Protein AF-G4TCT1-F1 (afdb_monomer)

Mean predicted aligned error: 16.37 Å

pLDDT: mean 79.65, std 17.91, range [39.75, 96.62]

Structure (mmCIF, N/CA/C/O backbone):
data_AF-G4TCT1-F1
#
_entry.id   AF-G4TCT1-F1
#
loop_
_atom_site.group_PDB
_atom_site.id
_atom_site.type_symbol
_atom_site.label_atom_id
_atom_site.label_alt_id
_atom_site.label_comp_id
_atom_site.label_asym_id
_atom_site.label_entity_id
_atom_site.label_seq_id
_atom_site.pdbx_PDB_ins_code
_atom_site.Cartn_x
_atom_site.Cartn_y
_atom_site.Cartn_z
_atom_site.occupancy
_atom_site.B_iso_or_equiv
_atom_site.auth_seq_id
_atom_site.auth_comp_id
_atom_site.auth_asym_id
_atom_site.auth_atom_id
_atom_site.pdbx_PDB_model_num
ATOM 1 N N . MET A 1 1 ? 25.529 25.110 6.456 1.00 42.09 1 MET A N 1
ATOM 2 C CA . MET A 1 1 ? 24.443 24.645 7.343 1.00 42.09 1 MET A CA 1
ATOM 3 C C . MET A 1 1 ? 24.079 23.246 6.897 1.00 42.09 1 MET A C 1
ATOM 5 O O . MET A 1 1 ? 23.636 23.083 5.770 1.00 42.09 1 MET A O 1
ATOM 9 N N . GLU A 1 2 ? 24.357 22.244 7.720 1.00 54.34 2 GLU A N 1
ATOM 10 C CA . GLU A 1 2 ? 24.031 20.852 7.414 1.00 54.34 2 GLU A CA 1
ATOM 11 C C . GLU A 1 2 ? 22.561 20.622 7.790 1.00 54.34 2 GLU A C 1
ATOM 13 O O . GLU A 1 2 ? 22.204 20.572 8.968 1.00 54.34 2 GLU A O 1
ATOM 18 N N . ILE A 1 3 ? 21.674 20.609 6.791 1.00 62.44 3 ILE A N 1
ATOM 19 C CA . ILE A 1 3 ? 20.24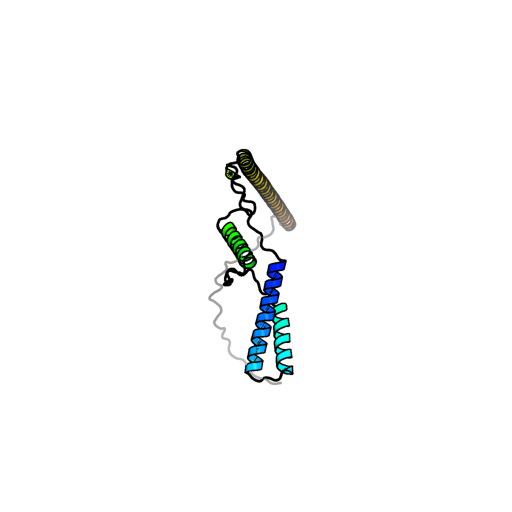0 20.385 7.002 1.00 62.44 3 ILE A CA 1
ATOM 20 C C . ILE A 1 3 ? 20.060 18.887 7.230 1.00 62.44 3 ILE A C 1
ATOM 22 O O . ILE A 1 3 ? 19.989 18.100 6.288 1.00 62.44 3 ILE A O 1
ATOM 26 N N . LYS A 1 4 ? 20.039 18.477 8.499 1.00 62.91 4 LYS A N 1
ATOM 27 C CA . LYS A 1 4 ? 19.775 17.087 8.871 1.00 62.91 4 LYS A CA 1
ATOM 28 C C . LYS A 1 4 ? 18.365 16.714 8.387 1.00 62.91 4 LYS A C 1
ATOM 30 O O . LYS A 1 4 ? 17.419 17.409 8.765 1.00 62.91 4 LYS A O 1
ATOM 35 N N . PRO A 1 5 ? 18.195 15.648 7.583 1.00 63.59 5 PRO A N 1
ATOM 36 C CA . PRO A 1 5 ? 16.883 15.281 7.068 1.00 63.59 5 PRO A CA 1
ATOM 37 C C . PRO A 1 5 ? 15.937 14.999 8.237 1.00 63.59 5 PRO A C 1
ATOM 39 O O . PRO A 1 5 ? 16.280 14.256 9.166 1.00 63.59 5 PRO A O 1
ATOM 42 N N . MET A 1 6 ? 14.754 15.619 8.210 1.00 61.34 6 MET A N 1
ATOM 43 C CA . MET A 1 6 ? 13.701 15.342 9.181 1.00 61.34 6 MET A CA 1
ATOM 44 C C . MET A 1 6 ? 13.323 13.868 9.062 1.00 61.34 6 MET A C 1
ATOM 46 O O . MET A 1 6 ? 12.754 13.423 8.070 1.00 61.34 6 MET A O 1
ATOM 50 N N . LYS A 1 7 ? 13.687 13.084 10.077 1.00 61.72 7 LYS A N 1
ATOM 51 C CA . LYS A 1 7 ? 13.412 11.651 10.103 1.00 61.72 7 LYS A CA 1
ATOM 52 C C . LYS A 1 7 ? 11.916 11.463 10.350 1.00 61.72 7 LYS A C 1
ATOM 54 O O . LYS A 1 7 ? 11.452 11.584 11.484 1.00 61.72 7 LYS A O 1
ATOM 59 N N . HIS A 1 8 ? 11.158 11.217 9.284 1.00 64.69 8 HIS A N 1
ATOM 60 C CA . HIS A 1 8 ? 9.752 10.845 9.385 1.00 64.69 8 HIS A CA 1
ATOM 61 C C . HIS A 1 8 ? 9.655 9.557 10.209 1.00 64.69 8 HIS A C 1
ATOM 63 O O . HIS A 1 8 ? 10.295 8.559 9.881 1.00 64.69 8 HIS A O 1
ATOM 69 N N . ARG A 1 9 ? 8.908 9.593 11.319 1.00 76.88 9 ARG A N 1
ATOM 70 C CA . ARG A 1 9 ? 8.665 8.390 12.121 1.00 76.88 9 ARG A CA 1
ATOM 71 C C . ARG A 1 9 ? 7.805 7.441 11.301 1.00 76.88 9 ARG A C 1
ATOM 73 O O . ARG A 1 9 ? 6.759 7.841 10.790 1.00 76.88 9 ARG A O 1
ATOM 80 N N . GLU A 1 10 ? 8.264 6.207 11.158 1.00 80.75 10 GLU A N 1
ATOM 81 C CA . GLU A 1 10 ? 7.481 5.182 10.486 1.00 80.75 10 GLU A CA 1
ATOM 82 C C . GLU A 1 10 ? 6.295 4.756 11.367 1.00 80.75 10 GLU A C 1
ATOM 84 O O . GLU A 1 10 ? 6.360 4.843 12.596 1.00 80.75 10 GLU A O 1
ATOM 89 N N . PRO A 1 11 ? 5.174 4.338 10.763 1.00 84.81 11 PRO A N 1
ATOM 90 C CA . PRO A 1 11 ? 4.065 3.777 11.518 1.00 84.81 11 PRO A CA 1
ATOM 91 C C . PRO A 1 11 ? 4.441 2.402 12.097 1.00 84.81 11 PRO A C 1
ATOM 93 O O . PRO A 1 11 ? 4.709 1.461 11.348 1.00 84.81 11 PRO A O 1
ATOM 96 N N . ASP A 1 12 ? 4.404 2.274 13.425 1.00 87.06 12 ASP A N 1
ATOM 97 C CA . ASP A 1 12 ? 4.656 1.019 14.134 1.00 87.06 12 ASP A CA 1
ATOM 98 C C . ASP A 1 12 ? 3.475 0.052 14.010 1.00 87.06 12 ASP A C 1
ATOM 100 O O . ASP A 1 12 ? 2.332 0.372 14.349 1.00 87.06 12 ASP A O 1
ATOM 104 N N . LYS A 1 13 ? 3.760 -1.168 13.543 1.00 87.44 13 LYS A N 1
ATOM 105 C CA . LYS A 1 13 ? 2.740 -2.203 13.312 1.00 87.44 13 LYS A CA 1
ATOM 106 C C . LYS A 1 13 ? 2.072 -2.667 14.606 1.00 87.44 13 LYS A C 1
ATOM 108 O O . LYS A 1 13 ? 0.861 -2.855 14.618 1.00 87.44 13 LYS A O 1
ATOM 113 N N . GLU A 1 14 ? 2.835 -2.795 15.688 1.00 88.50 14 GLU A N 1
ATOM 114 C CA . GLU A 1 14 ? 2.319 -3.229 16.991 1.00 88.50 14 GLU A CA 1
ATOM 115 C C . GLU A 1 14 ? 1.289 -2.238 17.549 1.00 88.50 14 GLU A C 1
ATOM 117 O O . GLU A 1 14 ? 0.205 -2.633 17.979 1.00 88.50 14 GLU A O 1
ATOM 122 N N . ILE A 1 15 ? 1.567 -0.934 17.437 1.00 88.56 15 ILE A N 1
ATOM 123 C CA . ILE A 1 15 ? 0.636 0.111 17.874 1.00 88.56 15 ILE A CA 1
ATOM 124 C C . ILE A 1 15 ? -0.642 0.083 17.028 1.00 88.56 15 ILE A C 1
ATOM 126 O O . ILE A 1 15 ? -1.741 0.192 17.568 1.00 88.56 15 ILE A O 1
ATOM 130 N N . LEU A 1 16 ? -0.531 -0.125 15.711 1.00 87.56 16 LEU A N 1
ATOM 131 C CA . LEU A 1 16 ? -1.703 -0.265 14.839 1.00 87.56 16 LEU A CA 1
ATOM 132 C C . LEU A 1 16 ? -2.561 -1.484 15.204 1.00 87.56 16 LEU A C 1
ATOM 134 O O . LEU A 1 16 ? -3.791 -1.405 15.177 1.00 87.56 16 LEU A O 1
ATOM 138 N N . GLU A 1 17 ? -1.935 -2.608 15.550 1.00 89.06 17 GLU A N 1
ATOM 139 C CA . GLU A 1 17 ? -2.644 -3.810 15.991 1.00 89.06 17 GLU A CA 1
ATOM 140 C C . GLU A 1 17 ? -3.323 -3.616 17.348 1.00 89.06 17 GLU A C 1
ATOM 142 O O . GLU A 1 17 ? -4.455 -4.071 17.532 1.00 89.06 17 GLU A O 1
ATOM 147 N N . HIS A 1 18 ? -2.676 -2.913 18.278 1.00 91.31 18 HIS A N 1
ATOM 148 C CA . HIS A 1 18 ? -3.257 -2.567 19.573 1.00 91.31 18 HIS A CA 1
ATOM 149 C C . HIS A 1 18 ? -4.461 -1.642 19.423 1.00 91.31 18 HIS A C 1
ATOM 151 O O . HIS A 1 18 ? -5.525 -1.939 19.965 1.00 91.31 18 HIS A O 1
ATOM 157 N N . GLU A 1 19 ? -4.345 -0.583 18.622 1.00 89.06 19 GLU A N 1
ATOM 158 C CA . GLU A 1 19 ? -5.477 0.295 18.318 1.00 89.06 19 GLU A CA 1
ATOM 159 C C . GLU A 1 19 ? -6.612 -0.472 17.625 1.00 89.06 19 GLU A C 1
ATOM 161 O O . GLU A 1 19 ? -7.790 -0.241 17.909 1.00 89.06 19 GLU A O 1
ATOM 166 N N . ARG A 1 20 ? -6.289 -1.458 16.774 1.00 89.81 20 ARG A N 1
ATOM 167 C CA . ARG A 1 20 ? -7.305 -2.335 16.181 1.00 89.81 20 ARG A CA 1
ATOM 168 C C . ARG A 1 20 ? -8.058 -3.138 17.234 1.00 89.81 20 ARG A C 1
ATOM 170 O O . ARG A 1 20 ? -9.285 -3.126 17.219 1.00 89.81 20 ARG A O 1
ATOM 177 N N . LYS A 1 21 ? -7.343 -3.818 18.134 1.00 91.69 21 LYS A N 1
ATOM 178 C CA . LYS A 1 21 ? -7.954 -4.601 19.220 1.00 91.69 21 LYS A CA 1
ATOM 179 C C . LYS A 1 21 ? -8.788 -3.710 20.138 1.00 91.69 21 LYS A C 1
ATOM 181 O O . LYS A 1 21 ? -9.927 -4.046 20.434 1.00 91.69 21 LYS A O 1
ATOM 186 N N . ARG A 1 22 ? -8.273 -2.531 20.499 1.00 92.56 22 ARG A N 1
ATOM 187 C CA . ARG A 1 22 ? -8.997 -1.545 21.308 1.00 92.56 22 ARG A CA 1
ATOM 188 C C . ARG A 1 22 ? -10.331 -1.160 20.673 1.00 92.56 22 ARG A C 1
ATOM 190 O O . ARG A 1 22 ? -11.333 -1.139 21.373 1.00 92.56 22 ARG A O 1
ATOM 197 N N . LYS A 1 23 ? -10.371 -0.886 19.364 1.00 90.12 23 LYS A N 1
ATOM 198 C CA . LYS A 1 23 ? -11.634 -0.557 18.677 1.00 90.12 23 LYS A CA 1
ATOM 199 C C . LYS A 1 23 ? -12.637 -1.712 18.691 1.00 90.12 23 LYS A C 1
ATOM 201 O O . LYS A 1 23 ? -13.830 -1.449 18.782 1.00 90.12 23 LYS A O 1
ATOM 206 N N . ILE A 1 24 ? -12.168 -2.958 18.617 1.00 92.88 24 ILE A N 1
ATOM 207 C CA . ILE A 1 24 ? -13.035 -4.140 18.735 1.00 92.88 24 ILE A CA 1
ATOM 208 C C . ILE A 1 24 ? -13.648 -4.200 20.134 1.00 92.88 24 ILE A C 1
ATOM 210 O O . ILE A 1 24 ? -14.866 -4.286 20.249 1.00 92.88 24 ILE A O 1
ATOM 214 N N . GLU A 1 25 ? -12.832 -4.082 21.183 1.00 94.50 25 GLU A N 1
ATOM 215 C CA . GLU A 1 25 ? -13.332 -4.131 22.562 1.00 94.50 25 GLU A CA 1
ATOM 216 C C . GLU A 1 25 ? -14.252 -2.950 22.891 1.00 94.50 25 GLU A C 1
ATOM 218 O O . GLU A 1 25 ? -15.262 -3.136 23.560 1.00 94.50 25 GLU A O 1
ATOM 223 N N . VAL A 1 26 ? -13.972 -1.751 22.367 1.00 94.56 26 VAL A N 1
ATOM 224 C CA . VAL A 1 26 ? -14.875 -0.597 22.511 1.00 94.56 26 VAL A CA 1
ATOM 225 C C . VAL A 1 26 ? -16.232 -0.885 21.868 1.00 94.56 26 VAL A C 1
ATOM 227 O O . VAL A 1 26 ? -17.251 -0.659 22.507 1.00 94.56 26 VAL A O 1
ATOM 230 N N . ALA A 1 27 ? -16.269 -1.441 20.654 1.00 93.62 27 ALA A N 1
ATOM 231 C CA . ALA A 1 27 ? -17.530 -1.799 20.000 1.00 93.62 27 ALA A CA 1
ATOM 232 C C . ALA A 1 27 ? -18.294 -2.904 20.755 1.00 93.62 27 ALA A C 1
ATOM 234 O O . ALA A 1 27 ? -19.520 -2.865 20.832 1.00 93.62 27 ALA A O 1
ATOM 235 N N . CYS A 1 28 ? -17.578 -3.873 21.332 1.00 94.88 28 CYS A N 1
ATOM 236 C CA . CYS A 1 28 ? -18.164 -4.914 22.179 1.00 94.88 28 CYS A CA 1
ATOM 237 C C . CYS A 1 28 ? -18.770 -4.319 23.456 1.00 94.88 28 CYS A C 1
ATOM 239 O O . CYS A 1 28 ? -19.881 -4.678 23.836 1.00 94.88 28 CYS A O 1
ATOM 241 N N . PHE A 1 29 ? -18.072 -3.371 24.083 1.00 96.25 29 PHE A N 1
ATOM 242 C CA . PHE A 1 29 ? -18.565 -2.663 25.260 1.00 96.25 29 PHE A CA 1
ATOM 243 C C . PHE A 1 29 ? -19.785 -1.791 24.938 1.00 96.25 29 PHE A C 1
ATOM 245 O O . PHE A 1 29 ? -20.772 -1.826 25.661 1.00 96.25 29 PHE A O 1
ATOM 252 N N . GLU A 1 30 ? -19.761 -1.061 23.821 1.00 95.50 30 GLU A N 1
ATOM 253 C CA . GLU A 1 30 ? -20.913 -0.283 23.351 1.00 95.50 30 GLU A CA 1
ATOM 254 C C . GLU A 1 30 ? -22.138 -1.162 23.075 1.00 95.50 30 GLU A C 1
ATOM 256 O O . GLU A 1 30 ? -23.258 -0.735 23.347 1.00 95.50 30 GLU A O 1
ATOM 261 N N . LEU A 1 31 ? -21.951 -2.368 22.522 1.00 96.44 31 LEU A N 1
ATOM 262 C CA . LEU A 1 31 ? -23.050 -3.318 22.343 1.00 96.44 31 LEU A CA 1
ATOM 263 C C . LEU A 1 31 ? -23.581 -3.793 23.695 1.00 96.44 31 LEU A C 1
ATOM 265 O O . LEU A 1 31 ? -24.787 -3.765 23.900 1.00 96.44 31 LEU A O 1
ATOM 269 N N . ARG A 1 32 ? -22.692 -4.183 24.615 1.00 94.75 32 ARG A N 1
ATOM 270 C CA . ARG A 1 32 ? -23.076 -4.625 25.958 1.00 94.75 32 ARG A CA 1
ATOM 271 C C . ARG A 1 32 ? -23.953 -3.587 26.660 1.00 94.75 32 ARG A C 1
ATOM 273 O O . ARG A 1 32 ? -25.048 -3.933 27.076 1.00 94.75 32 ARG A O 1
ATOM 280 N N . VAL A 1 33 ? -23.515 -2.326 26.704 1.00 96.38 33 VAL A N 1
ATOM 281 C CA . VAL A 1 33 ? -24.275 -1.228 27.331 1.00 96.38 33 VAL A CA 1
ATOM 282 C C . VAL A 1 33 ? -25.665 -1.081 26.708 1.00 96.38 33 VAL A C 1
ATOM 284 O O . VAL A 1 33 ? -26.643 -0.948 27.428 1.00 96.38 33 VAL A O 1
ATOM 287 N N . LYS A 1 34 ? -25.783 -1.172 25.377 1.00 95.75 34 LYS A N 1
ATOM 288 C CA . LYS A 1 34 ? -27.089 -1.084 24.701 1.00 95.75 34 LYS A CA 1
ATOM 289 C C . LYS A 1 34 ? -28.028 -2.226 25.077 1.00 95.75 34 LYS A C 1
ATOM 291 O O . LYS A 1 34 ? -29.209 -1.985 25.273 1.00 95.75 34 LYS A O 1
ATOM 296 N N . LEU A 1 35 ? -27.519 -3.455 25.154 1.00 95.62 35 LEU A N 1
ATOM 297 C CA . LEU A 1 35 ? -28.348 -4.610 25.505 1.00 95.62 35 LEU A CA 1
ATOM 298 C C . LEU A 1 35 ? -28.729 -4.599 26.997 1.00 95.62 35 LEU A C 1
ATOM 300 O O . LEU A 1 35 ? -29.817 -5.048 27.346 1.00 95.62 35 LEU A O 1
ATOM 304 N N . GLU A 1 36 ? -27.862 -4.060 27.863 1.00 93.62 36 GLU A N 1
ATOM 305 C CA . GLU A 1 36 ? -28.174 -3.806 29.277 1.00 93.62 36 GLU A CA 1
ATOM 306 C C . GLU A 1 36 ? -29.278 -2.742 29.422 1.00 93.62 36 GLU A C 1
ATOM 308 O O . GLU A 1 36 ? -30.223 -2.952 30.180 1.00 93.62 36 GLU A O 1
ATOM 313 N N . ASP A 1 37 ? -29.214 -1.649 28.649 1.00 95.56 37 ASP A N 1
ATOM 314 C CA . ASP A 1 37 ? -30.260 -0.613 28.604 1.00 95.56 37 ASP A CA 1
ATOM 315 C C . ASP A 1 37 ? -31.609 -1.154 28.078 1.00 95.56 37 ASP A C 1
ATOM 317 O O . ASP A 1 37 ? -32.671 -0.639 28.427 1.00 95.56 37 ASP A O 1
ATOM 321 N N . GLU A 1 38 ? -31.577 -2.197 27.242 1.00 94.94 38 GLU A N 1
ATOM 322 C CA . GLU A 1 38 ? -32.753 -2.910 26.720 1.00 94.94 38 GLU A CA 1
ATOM 323 C C . GLU A 1 38 ? -33.270 -4.019 27.666 1.00 94.94 38 GLU A C 1
ATOM 325 O O . GLU A 1 38 ? -34.193 -4.749 27.302 1.00 94.94 38 GLU A O 1
ATOM 330 N N . GLU A 1 39 ? -32.701 -4.147 28.873 1.00 93.50 39 GLU A N 1
ATOM 331 C CA . GLU A 1 39 ? -33.049 -5.155 29.894 1.00 93.50 39 GLU A CA 1
ATOM 332 C C . GLU A 1 39 ? -32.973 -6.614 29.387 1.00 93.50 39 GLU A C 1
ATOM 334 O O . GLU A 1 39 ? -33.710 -7.500 29.832 1.00 93.50 39 GLU A O 1
ATOM 339 N N . ILE A 1 40 ? -32.063 -6.892 28.449 1.00 94.38 40 ILE A N 1
ATOM 340 C CA . ILE A 1 40 ? -31.828 -8.245 27.928 1.00 94.38 40 ILE A CA 1
ATOM 341 C C . ILE A 1 40 ? -31.123 -9.100 29.003 1.00 94.38 40 ILE A C 1
ATOM 343 O O . ILE A 1 40 ? -30.276 -8.596 29.740 1.00 94.38 40 ILE A O 1
ATOM 347 N N . PRO A 1 41 ? -31.437 -10.406 29.124 1.00 95.12 41 PRO A N 1
ATOM 348 C CA . PRO A 1 41 ? -30.769 -11.287 30.082 1.00 95.12 41 PRO A CA 1
ATOM 349 C C . PRO A 1 41 ? -29.261 -11.411 29.819 1.00 95.12 41 PRO A C 1
ATOM 351 O O . PRO A 1 41 ? -28.832 -11.561 28.674 1.00 95.12 41 PRO A O 1
ATOM 354 N N . GLU A 1 42 ? -28.468 -11.435 30.894 1.00 92.38 42 GLU A N 1
ATOM 355 C CA . GLU A 1 42 ? -26.995 -11.422 30.850 1.00 92.38 42 GLU A CA 1
ATOM 356 C C . GLU A 1 42 ? -26.402 -12.565 29.999 1.00 92.38 42 GLU A C 1
ATOM 358 O O . GLU A 1 42 ? -25.499 -12.327 29.195 1.00 92.38 42 GLU A O 1
ATOM 363 N N . ASP A 1 43 ? -26.991 -13.765 30.058 1.00 93.81 43 ASP A N 1
ATOM 364 C CA . ASP A 1 43 ? -26.585 -14.927 29.248 1.00 93.81 43 ASP A CA 1
ATOM 365 C C . ASP A 1 43 ? -26.710 -14.691 27.731 1.00 93.81 43 ASP A C 1
ATOM 367 O O . ASP A 1 43 ? -25.992 -15.292 26.929 1.00 93.81 43 ASP A O 1
ATOM 371 N N . GLU A 1 44 ? -27.674 -13.870 27.311 1.00 93.81 44 GLU A N 1
ATOM 372 C CA . GLU A 1 44 ? -27.902 -13.550 25.901 1.00 93.81 44 GLU A CA 1
ATOM 373 C C . GLU A 1 44 ? -27.018 -12.381 25.455 1.00 93.81 44 GLU A C 1
ATOM 375 O O . GLU A 1 44 ? -26.500 -12.388 24.335 1.00 93.81 44 GLU A O 1
ATOM 380 N N . ILE A 1 45 ? -26.767 -11.426 26.356 1.00 93.94 45 ILE A N 1
ATOM 381 C CA . ILE A 1 45 ? -25.805 -10.339 26.148 1.00 93.94 45 ILE A CA 1
ATOM 382 C C . ILE A 1 45 ? -24.415 -10.913 25.861 1.00 93.94 45 ILE A C 1
ATOM 384 O O . ILE A 1 45 ? -23.788 -10.529 24.872 1.00 93.94 45 ILE A O 1
ATOM 388 N N . GLU A 1 46 ? -23.944 -11.859 26.677 1.00 95.06 46 GLU A N 1
ATOM 389 C CA . GLU A 1 46 ? -22.613 -12.455 26.521 1.00 95.06 46 GLU A CA 1
ATOM 390 C C . GLU A 1 46 ? -22.461 -13.157 25.163 1.00 95.06 46 GLU A C 1
ATOM 392 O O . GLU A 1 46 ? -21.516 -12.876 24.424 1.00 95.06 46 GLU A O 1
ATOM 397 N N . LYS A 1 47 ? -23.456 -13.956 24.752 1.00 96.31 47 LYS A N 1
ATOM 398 C CA . LYS A 1 47 ? -23.459 -14.622 23.436 1.00 96.31 47 LYS A CA 1
ATOM 399 C C . LYS A 1 47 ? -23.392 -13.635 22.275 1.00 96.31 47 LYS A C 1
ATOM 401 O O . LYS A 1 47 ? -22.653 -13.863 21.316 1.00 96.31 47 LYS A O 1
ATOM 406 N N . GLN A 1 48 ? -24.171 -12.554 22.329 1.00 94.25 48 GLN A N 1
ATOM 407 C CA . GLN A 1 48 ? -24.196 -11.562 21.253 1.00 94.25 48 GLN A CA 1
ATOM 408 C C . GLN A 1 48 ? -22.894 -10.758 21.184 1.00 94.25 48 GLN A C 1
ATOM 410 O O . GLN A 1 48 ? -22.389 -10.491 20.089 1.00 94.25 48 GLN A O 1
ATOM 415 N N . VAL A 1 49 ? -22.323 -10.406 22.337 1.00 96.62 49 VAL A N 1
ATOM 416 C CA . VAL A 1 49 ? -21.043 -9.695 22.425 1.00 96.62 49 VAL A CA 1
ATOM 417 C C . VAL A 1 49 ? -19.889 -10.577 21.947 1.00 96.62 49 VAL A C 1
ATOM 419 O O . VAL A 1 49 ? -19.054 -10.107 21.173 1.00 96.62 49 VAL A O 1
ATOM 422 N N . ASP A 1 50 ? -19.862 -11.857 22.317 1.00 96.00 50 ASP A N 1
ATOM 423 C CA . ASP A 1 50 ? -18.840 -12.797 21.854 1.00 96.00 50 ASP A CA 1
ATOM 424 C C . ASP A 1 50 ? -18.941 -13.062 20.352 1.00 96.00 50 ASP A C 1
ATOM 426 O O . ASP A 1 50 ? -17.936 -12.984 19.638 1.00 96.00 50 ASP A O 1
ATOM 430 N N . ALA A 1 51 ? -20.157 -13.249 19.834 1.00 95.56 51 ALA A N 1
ATOM 431 C CA . ALA A 1 51 ? -20.382 -13.359 18.397 1.00 95.56 51 ALA A CA 1
ATOM 432 C C . ALA A 1 51 ? -19.904 -12.100 17.646 1.00 95.56 51 ALA A C 1
ATOM 434 O O . ALA A 1 51 ? -19.300 -12.198 16.570 1.00 95.56 51 ALA A O 1
ATOM 435 N N . LEU A 1 52 ? -20.129 -10.903 18.206 1.00 94.81 52 LEU A N 1
ATOM 436 C CA . LEU A 1 52 ? -19.617 -9.655 17.639 1.00 94.81 52 LEU A CA 1
ATOM 437 C C . LEU A 1 52 ? -18.083 -9.605 17.680 1.00 94.81 52 LEU A C 1
ATOM 439 O O . LEU A 1 52 ? -17.462 -9.234 16.677 1.00 94.81 52 LEU A O 1
ATOM 443 N N . ARG A 1 53 ? -17.468 -9.991 18.803 1.00 94.50 53 ARG A N 1
ATOM 444 C CA . ARG A 1 53 ? -16.011 -10.024 18.978 1.00 94.50 53 ARG A CA 1
ATOM 445 C C . ARG A 1 53 ? -15.359 -10.927 17.934 1.00 94.50 53 ARG A C 1
ATOM 447 O O . ARG A 1 53 ? -14.448 -10.482 17.232 1.00 94.50 53 ARG A O 1
ATOM 454 N N . GLU A 1 54 ? -15.848 -12.155 17.766 1.00 94.75 54 GLU A N 1
ATOM 455 C CA . GLU A 1 54 ? -15.342 -13.096 16.760 1.00 94.75 54 GLU A CA 1
ATOM 456 C C . GLU A 1 54 ? -15.493 -12.546 15.338 1.00 94.75 54 GLU A C 1
ATOM 458 O O . GLU A 1 54 ? -14.540 -12.556 14.548 1.00 94.75 54 GLU A O 1
ATOM 463 N N . LYS A 1 55 ? -16.662 -11.977 15.022 1.00 93.75 55 LYS A N 1
ATOM 464 C CA . LYS A 1 55 ? -16.938 -11.371 13.715 1.00 93.75 55 LYS A CA 1
ATOM 465 C C . LYS A 1 55 ? -15.978 -10.223 13.397 1.00 93.75 55 LYS A C 1
ATOM 467 O O . LYS A 1 55 ? -15.446 -10.156 12.287 1.00 93.75 55 LYS A O 1
ATOM 472 N N . LEU A 1 56 ? -15.733 -9.326 14.352 1.00 91.38 56 LEU A N 1
ATOM 473 C CA . LEU A 1 56 ? -14.841 -8.178 14.173 1.00 91.38 56 LEU A CA 1
ATOM 474 C C . LEU A 1 56 ? -13.356 -8.564 14.176 1.00 91.38 56 LEU A C 1
ATOM 476 O O . LEU A 1 56 ? -12.548 -7.891 13.535 1.00 91.38 56 LEU A O 1
ATOM 480 N N . LEU A 1 57 ? -12.974 -9.645 14.860 1.00 89.69 57 LEU A N 1
ATOM 481 C CA . LEU A 1 57 ? -11.622 -10.195 14.771 1.00 89.69 57 LEU A CA 1
ATOM 482 C C . LEU A 1 57 ? -11.362 -10.816 13.395 1.00 89.69 57 LEU A C 1
ATOM 484 O O . LEU A 1 57 ? -10.286 -10.584 12.831 1.00 89.69 57 LEU A O 1
ATOM 488 N N . ALA A 1 58 ? -12.344 -11.547 12.855 1.00 89.44 58 ALA A N 1
ATOM 489 C CA . ALA A 1 58 ? -12.287 -12.175 11.536 1.00 89.44 58 ALA A CA 1
ATOM 490 C C . ALA A 1 58 ? -12.306 -11.146 10.395 1.00 89.44 58 ALA A C 1
ATOM 492 O O . ALA A 1 58 ? -11.558 -11.262 9.418 1.00 89.44 58 ALA A O 1
ATOM 493 N N . GLN A 1 59 ? -13.119 -10.097 10.525 1.00 85.75 59 GLN A N 1
ATOM 494 C CA . GLN A 1 59 ? -13.102 -8.970 9.609 1.00 85.75 59 GLN A CA 1
ATOM 495 C C . GLN A 1 59 ? -11.811 -8.178 9.850 1.00 85.75 59 GLN A C 1
ATOM 497 O O . GLN A 1 59 ? -11.697 -7.428 10.812 1.00 85.75 59 GLN A O 1
ATOM 502 N N . LYS A 1 60 ? -10.802 -8.328 8.984 1.00 69.56 60 LYS A N 1
ATOM 503 C CA . LYS A 1 60 ? -9.581 -7.503 9.032 1.00 69.56 60 LYS A CA 1
ATOM 504 C C . LYS A 1 60 ? -9.954 -6.030 8.829 1.00 69.56 60 LYS A C 1
ATOM 506 O O . LYS A 1 60 ? -9.978 -5.536 7.705 1.00 69.56 60 LYS A O 1
ATOM 511 N N . VAL A 1 61 ? -10.297 -5.332 9.912 1.00 67.31 61 VAL A N 1
ATOM 512 C CA . VAL A 1 61 ? -10.639 -3.911 9.878 1.00 67.31 61 VAL A CA 1
ATOM 513 C C . VAL A 1 61 ? -9.387 -3.153 9.450 1.00 67.31 61 VAL A C 1
ATOM 515 O O . VAL A 1 61 ? -8.410 -3.059 10.196 1.00 67.31 61 VAL A O 1
ATOM 518 N N . ASN A 1 62 ? -9.403 -2.650 8.217 1.00 66.00 62 ASN A N 1
ATOM 519 C CA . ASN A 1 62 ? -8.280 -1.932 7.631 1.00 66.00 62 ASN A CA 1
ATOM 520 C C . ASN A 1 62 ? -8.136 -0.557 8.296 1.00 66.00 62 ASN A C 1
ATOM 522 O O . ASN A 1 62 ? -8.783 0.410 7.894 1.00 66.00 62 ASN A O 1
ATOM 526 N N . MET A 1 63 ? -7.241 -0.465 9.284 1.00 65.94 63 MET A N 1
ATOM 527 C CA . MET A 1 63 ? -6.896 0.788 9.978 1.00 65.94 63 MET A CA 1
ATOM 528 C C . MET A 1 63 ? -6.137 1.792 9.096 1.00 65.94 63 MET A C 1
ATOM 530 O O . MET A 1 63 ? -5.887 2.915 9.513 1.00 65.94 63 MET A O 1
ATOM 534 N N . THR A 1 64 ? -5.788 1.408 7.869 1.00 64.88 64 THR A N 1
ATOM 535 C CA . THR A 1 64 ? -5.067 2.233 6.888 1.00 64.88 64 THR A CA 1
ATOM 536 C C . THR A 1 64 ? -5.987 2.908 5.871 1.00 64.88 64 THR A C 1
ATOM 538 O O . THR A 1 64 ? -5.514 3.495 4.899 1.00 64.88 64 THR A O 1
ATOM 541 N N . ASN A 1 65 ? -7.308 2.812 6.045 1.00 74.56 65 ASN A N 1
ATOM 542 C CA . ASN A 1 65 ? -8.246 3.408 5.105 1.00 74.56 65 ASN A CA 1
ATOM 543 C C . ASN A 1 65 ? -8.193 4.942 5.195 1.00 74.56 65 ASN A C 1
ATOM 545 O O . ASN A 1 65 ? -8.637 5.533 6.173 1.00 74.56 65 ASN A O 1
ATOM 549 N N . VAL A 1 66 ? -7.693 5.570 4.131 1.00 65.69 66 VAL A N 1
ATOM 550 C CA . VAL A 1 66 ? -7.509 7.027 3.989 1.00 65.69 66 VAL A CA 1
ATOM 551 C C . VAL A 1 66 ? -8.824 7.812 4.130 1.00 65.69 66 VAL A C 1
ATOM 553 O O . VAL A 1 66 ? -8.807 8.994 4.445 1.00 65.69 66 VAL A O 1
ATOM 556 N N . ARG A 1 67 ? -9.982 7.164 3.936 1.00 71.31 67 ARG A N 1
ATOM 557 C CA . ARG A 1 67 ? -11.307 7.785 4.122 1.00 71.31 67 ARG A CA 1
ATOM 558 C C . ARG A 1 67 ? -11.798 7.778 5.572 1.00 71.31 67 ARG A C 1
ATOM 560 O O . ARG A 1 67 ? -12.857 8.337 5.842 1.00 71.31 67 ARG A O 1
ATOM 567 N N . GLN A 1 68 ? -11.098 7.108 6.486 1.00 75.38 68 GLN A N 1
ATOM 568 C CA . GLN A 1 68 ? -11.455 7.120 7.903 1.00 75.38 68 GLN A CA 1
ATOM 569 C C . GLN A 1 68 ? -11.096 8.477 8.513 1.00 75.38 68 GLN A C 1
ATOM 571 O O . GLN A 1 68 ? -10.016 9.014 8.274 1.00 75.38 68 GLN A O 1
ATOM 576 N N . GLN A 1 69 ? -11.986 9.011 9.345 1.00 79.50 69 GLN A N 1
ATOM 577 C CA . GLN A 1 69 ? -11.650 10.128 10.218 1.00 79.50 69 GLN A CA 1
ATOM 578 C C . GLN A 1 69 ? -10.872 9.582 11.417 1.00 79.50 69 GLN A C 1
ATOM 580 O O . GLN A 1 69 ? -11.406 8.830 12.232 1.00 79.50 69 GLN A O 1
ATOM 585 N N . PHE A 1 70 ? -9.592 9.932 11.495 1.00 82.31 70 PHE A N 1
ATOM 586 C CA . PHE A 1 70 ? -8.732 9.575 12.618 1.00 82.31 70 PHE A CA 1
ATOM 587 C C . PHE A 1 70 ? -8.844 10.621 13.721 1.00 82.31 70 PHE A C 1
ATOM 589 O O . PHE A 1 70 ? -8.974 11.817 13.446 1.00 82.31 70 PHE A O 1
ATOM 596 N N . LYS A 1 71 ? -8.745 10.182 14.977 1.00 86.69 71 LYS A N 1
ATOM 597 C CA . LYS A 1 71 ? -8.579 11.121 16.087 1.00 86.69 71 LYS A CA 1
ATOM 598 C C . LYS A 1 71 ? -7.172 11.730 16.004 1.00 86.69 71 LYS A C 1
ATOM 600 O O . LYS A 1 71 ? -6.248 11.032 15.589 1.00 86.69 71 LYS A O 1
ATOM 605 N N . PRO A 1 72 ? -6.956 12.983 16.447 1.00 85.50 72 PRO A N 1
ATOM 606 C CA . PRO A 1 72 ? -5.616 13.580 16.484 1.00 85.50 72 PRO A CA 1
ATOM 607 C C . PRO A 1 72 ? -4.594 12.757 17.286 1.00 85.50 72 PRO A C 1
ATOM 609 O O . PRO A 1 72 ? -3.401 12.819 17.009 1.00 85.50 72 PRO A O 1
ATOM 612 N N . SER A 1 73 ? -5.064 11.961 18.253 1.00 85.69 73 SER A N 1
ATOM 613 C CA . SER A 1 73 ? -4.262 11.017 19.038 1.00 85.69 73 SER A CA 1
ATOM 614 C C . SER A 1 73 ? -3.687 9.858 18.219 1.00 85.69 73 SER A C 1
ATOM 616 O O . SER A 1 73 ? -2.641 9.318 18.580 1.00 85.69 73 SER A O 1
ATOM 618 N N . ASP A 1 74 ? -4.323 9.484 17.106 1.00 86.38 74 ASP A N 1
ATOM 619 C CA . ASP A 1 74 ? -4.034 8.262 16.348 1.00 86.38 74 ASP A CA 1
ATOM 620 C C . ASP A 1 74 ? -2.863 8.480 15.375 1.00 86.38 74 ASP A C 1
ATOM 622 O O . ASP A 1 74 ? -2.945 8.210 14.176 1.00 86.38 74 ASP A O 1
ATOM 626 N N . THR A 1 75 ? -1.749 8.994 15.897 1.00 88.44 75 THR A N 1
ATOM 627 C CA . THR A 1 75 ? -0.596 9.461 15.113 1.00 88.44 75 THR A CA 1
ATOM 628 C C . THR A 1 75 ? -0.081 8.381 14.160 1.00 88.44 75 THR A C 1
ATOM 630 O O . THR A 1 75 ? 0.145 8.657 12.985 1.00 88.44 75 THR A O 1
ATOM 633 N N . HIS A 1 76 ? 0.046 7.133 14.620 1.00 89.06 76 HIS A N 1
ATOM 634 C CA . HIS A 1 76 ? 0.527 6.026 13.785 1.00 89.06 76 HIS A CA 1
ATOM 635 C C . HIS A 1 76 ? -0.467 5.635 12.687 1.00 89.06 76 HIS A C 1
ATOM 637 O O . HIS A 1 76 ? -0.048 5.339 11.569 1.00 89.06 76 HIS A O 1
ATOM 643 N N . ALA A 1 77 ? -1.773 5.683 12.963 1.00 87.81 77 ALA A N 1
ATOM 644 C CA . ALA A 1 77 ? -2.799 5.415 11.957 1.00 87.81 77 ALA A CA 1
ATOM 645 C C . ALA A 1 77 ? -2.832 6.520 10.892 1.00 87.81 77 ALA A C 1
ATOM 647 O O . ALA A 1 77 ? -2.856 6.223 9.699 1.00 87.81 77 ALA A O 1
ATOM 648 N N . ILE A 1 78 ? -2.713 7.785 11.311 1.00 88.75 78 ILE A N 1
ATOM 649 C CA . ILE A 1 78 ? -2.584 8.938 10.411 1.00 88.75 78 ILE A CA 1
ATOM 650 C C . ILE A 1 78 ? -1.329 8.807 9.544 1.00 88.75 78 ILE A C 1
ATOM 652 O O . ILE A 1 78 ? -1.397 9.016 8.336 1.00 88.75 78 ILE A O 1
ATOM 656 N N . LEU A 1 79 ? -0.184 8.446 10.130 1.00 89.56 79 LEU A N 1
ATOM 657 C CA . LEU A 1 79 ? 1.064 8.244 9.388 1.00 89.56 79 LEU A CA 1
ATOM 658 C C . LEU A 1 79 ? 0.946 7.095 8.382 1.00 89.56 79 LEU A C 1
ATOM 660 O O . LEU A 1 79 ? 1.382 7.237 7.242 1.00 89.56 79 LEU A O 1
ATOM 664 N N . ALA A 1 80 ? 0.321 5.981 8.770 1.00 89.25 80 ALA A N 1
ATOM 665 C CA . ALA A 1 80 ? 0.089 4.852 7.878 1.00 89.25 80 ALA A CA 1
ATOM 666 C C . ALA A 1 80 ? -0.841 5.222 6.713 1.00 89.25 80 ALA A C 1
ATOM 668 O O . ALA A 1 80 ? -0.534 4.910 5.563 1.00 89.25 80 ALA A O 1
ATOM 669 N N . ALA A 1 81 ? -1.939 5.929 6.988 1.00 89.56 81 ALA A N 1
ATOM 670 C CA . ALA A 1 81 ? -2.858 6.414 5.963 1.00 89.56 81 ALA A CA 1
ATOM 671 C C . ALA A 1 81 ? -2.171 7.407 5.011 1.00 89.56 81 ALA A C 1
ATOM 673 O O . ALA A 1 81 ? -2.266 7.253 3.794 1.00 89.56 81 ALA A O 1
ATOM 674 N N . LYS A 1 82 ? -1.405 8.364 5.551 1.00 88.94 82 LYS A N 1
ATOM 675 C CA . LYS A 1 82 ? -0.615 9.314 4.755 1.00 88.94 82 LYS A CA 1
ATOM 676 C C . LYS A 1 82 ? 0.420 8.611 3.890 1.00 88.94 82 LYS A C 1
ATOM 678 O O . LYS A 1 82 ? 0.569 8.983 2.737 1.00 88.94 82 LYS A O 1
ATOM 683 N N . LYS A 1 83 ? 1.104 7.581 4.398 1.00 88.75 83 LYS A N 1
ATOM 684 C CA . LYS A 1 83 ? 2.053 6.794 3.598 1.00 88.75 83 LYS A CA 1
ATOM 685 C C . LYS A 1 83 ? 1.366 6.181 2.376 1.00 88.75 83 LYS A C 1
ATOM 687 O O . LYS A 1 83 ? 1.835 6.363 1.262 1.00 88.75 83 LYS A O 1
ATOM 692 N N . VAL A 1 84 ? 0.212 5.543 2.572 1.00 90.00 84 VAL A N 1
ATOM 693 C CA . VAL A 1 84 ? -0.578 4.960 1.473 1.00 90.00 84 VAL A CA 1
ATOM 694 C C . VAL A 1 84 ? -1.053 6.029 0.483 1.00 90.00 84 VAL A C 1
ATOM 696 O O . VAL A 1 84 ? -1.041 5.806 -0.728 1.00 90.00 84 VAL A O 1
ATOM 699 N N . GLU A 1 85 ? -1.476 7.191 0.978 1.00 89.75 85 GLU A N 1
ATOM 700 C CA . GLU A 1 85 ? -1.897 8.313 0.140 1.00 89.75 85 GLU A CA 1
ATOM 701 C C . GLU A 1 85 ? -0.737 8.889 -0.681 1.00 89.75 85 GLU A C 1
ATOM 703 O O . GLU A 1 85 ? -0.882 9.085 -1.888 1.00 89.75 85 GLU A O 1
ATOM 708 N N . MET A 1 86 ? 0.425 9.094 -0.058 1.00 89.25 86 MET A N 1
ATOM 709 C CA . MET A 1 86 ? 1.634 9.559 -0.733 1.00 89.25 86 MET A CA 1
ATOM 710 C C . MET A 1 86 ? 2.121 8.538 -1.760 1.00 89.25 86 MET A C 1
ATOM 712 O O . MET A 1 86 ? 2.424 8.929 -2.880 1.00 89.25 86 MET A O 1
ATOM 716 N N . ASP A 1 87 ? 2.100 7.239 -1.452 1.00 90.12 87 ASP A N 1
ATOM 717 C CA . ASP A 1 87 ? 2.441 6.178 -2.408 1.00 90.12 87 ASP A CA 1
ATOM 718 C C . ASP A 1 87 ? 1.486 6.183 -3.612 1.00 90.12 87 ASP A C 1
ATOM 720 O O . ASP A 1 87 ? 1.895 5.991 -4.762 1.00 90.12 87 ASP A O 1
ATOM 724 N N . ARG A 1 88 ? 0.192 6.425 -3.372 1.00 91.38 88 ARG A N 1
ATOM 725 C CA . ARG A 1 88 ? -0.807 6.553 -4.438 1.00 91.38 88 ARG A CA 1
ATOM 726 C C . ARG A 1 88 ? -0.551 7.790 -5.296 1.00 91.38 88 ARG A C 1
ATOM 728 O O . ARG A 1 88 ? -0.653 7.702 -6.519 1.00 91.38 88 ARG A O 1
ATOM 735 N N . MET A 1 89 ? -0.229 8.919 -4.673 1.00 90.69 89 MET A N 1
ATOM 736 C CA . MET A 1 89 ? 0.078 10.167 -5.367 1.00 90.69 89 MET A CA 1
ATOM 737 C C . MET A 1 89 ? 1.382 10.056 -6.164 1.00 90.69 89 MET A C 1
ATOM 739 O O . MET A 1 89 ? 1.407 10.439 -7.327 1.00 90.69 89 MET A O 1
ATOM 743 N N . ALA A 1 90 ? 2.421 9.448 -5.593 1.00 91.69 90 ALA A N 1
ATOM 744 C CA . ALA A 1 90 ? 3.696 9.175 -6.247 1.00 91.69 90 ALA A CA 1
ATOM 745 C C . ALA A 1 90 ? 3.503 8.366 -7.536 1.00 91.69 90 ALA A C 1
ATOM 747 O O . ALA A 1 90 ? 3.932 8.775 -8.614 1.00 91.69 90 ALA A O 1
ATOM 748 N N . ARG A 1 91 ? 2.732 7.273 -7.459 1.00 91.88 91 ARG A N 1
ATOM 749 C CA . ARG A 1 91 ? 2.370 6.470 -8.638 1.00 91.88 91 ARG A CA 1
ATOM 750 C C . ARG A 1 91 ? 1.597 7.274 -9.679 1.00 91.88 91 ARG A C 1
ATOM 752 O O . ARG A 1 91 ? 1.862 7.126 -10.867 1.00 91.88 91 ARG A O 1
ATOM 759 N N . ALA A 1 92 ? 0.654 8.113 -9.248 1.00 94.69 92 ALA A N 1
ATOM 760 C CA . ALA A 1 92 ? -0.130 8.954 -10.152 1.00 94.69 92 ALA A CA 1
ATOM 761 C C . ALA A 1 92 ? 0.732 10.014 -10.860 1.00 94.69 92 ALA A C 1
ATOM 763 O O . ALA A 1 92 ? 0.505 10.304 -12.030 1.00 94.69 92 ALA A O 1
ATOM 764 N N . LEU A 1 93 ? 1.736 10.556 -10.168 1.00 93.69 93 LEU A N 1
ATOM 765 C CA . LEU A 1 93 ? 2.701 11.513 -10.711 1.00 93.69 93 LEU A CA 1
ATOM 766 C C . LEU A 1 93 ? 3.848 10.842 -11.485 1.00 93.69 93 LEU A C 1
ATOM 768 O O . LEU A 1 93 ? 4.672 11.534 -12.078 1.00 93.69 93 LEU A O 1
ATOM 772 N N . GLY A 1 94 ? 3.914 9.508 -11.493 1.00 90.94 94 GLY A N 1
ATOM 773 C CA . GLY A 1 94 ? 4.977 8.753 -12.152 1.00 90.94 94 GLY A CA 1
ATOM 774 C C . GLY A 1 94 ? 6.334 8.855 -11.451 1.00 90.94 94 GLY A C 1
ATOM 775 O O . GLY A 1 94 ? 7.362 8.632 -12.091 1.00 90.94 94 GLY A O 1
ATOM 776 N N . THR A 1 95 ? 6.366 9.193 -10.160 1.00 89.69 95 THR A N 1
ATOM 777 C CA . THR A 1 95 ? 7.603 9.168 -9.378 1.00 89.69 95 THR A CA 1
ATOM 778 C C . THR A 1 95 ? 7.935 7.735 -8.959 1.00 89.69 95 THR A C 1
ATOM 780 O O . THR A 1 95 ? 7.057 6.927 -8.646 1.00 89.69 95 THR A O 1
ATOM 783 N N . SER A 1 96 ? 9.225 7.396 -8.998 1.00 85.94 96 SER A N 1
ATOM 784 C CA . SER A 1 96 ? 9.709 6.078 -8.573 1.00 85.94 96 SER A CA 1
ATOM 785 C C . SER A 1 96 ? 9.639 5.935 -7.050 1.00 85.94 96 SER A C 1
ATOM 787 O O . SER A 1 96 ? 9.826 6.919 -6.335 1.00 85.94 96 SER A O 1
ATOM 789 N N . SER A 1 97 ? 9.449 4.707 -6.551 1.00 84.06 97 SER A N 1
ATOM 790 C CA . SER A 1 97 ? 9.569 4.388 -5.117 1.00 84.06 97 SER A CA 1
ATOM 791 C C . SER A 1 97 ? 10.959 4.685 -4.561 1.00 84.06 97 SER A C 1
ATOM 793 O O . SER A 1 97 ? 11.102 4.973 -3.378 1.00 84.06 97 SER A O 1
ATOM 795 N N . ASP A 1 98 ? 11.968 4.644 -5.430 1.00 85.12 98 ASP A N 1
ATOM 796 C CA . ASP A 1 98 ? 13.379 4.790 -5.066 1.00 85.12 98 ASP A CA 1
ATOM 797 C C . ASP A 1 98 ? 13.875 6.226 -5.305 1.00 85.12 98 ASP A C 1
ATOM 799 O O . ASP A 1 98 ? 15.081 6.497 -5.335 1.00 85.12 98 ASP A O 1
ATOM 803 N N . TYR A 1 99 ? 12.936 7.151 -5.533 1.00 85.00 99 TYR A N 1
ATOM 804 C CA . TYR A 1 99 ? 13.229 8.562 -5.708 1.00 85.00 99 TYR A CA 1
ATOM 805 C C . TYR A 1 99 ? 13.824 9.129 -4.419 1.00 85.00 99 TYR A C 1
ATOM 807 O O . TYR A 1 99 ? 13.216 9.079 -3.352 1.00 85.00 99 TYR A O 1
ATOM 815 N N . VAL A 1 100 ? 15.022 9.694 -4.538 1.00 85.38 100 VAL A N 1
ATOM 816 C CA . VAL A 1 100 ? 15.705 10.381 -3.445 1.00 85.38 100 VAL A CA 1
ATOM 817 C C . VAL A 1 100 ? 15.903 11.824 -3.867 1.00 85.38 100 VAL A C 1
ATOM 819 O O . VAL A 1 100 ? 16.438 12.106 -4.942 1.00 85.38 100 VAL A O 1
ATOM 822 N N . GLU A 1 101 ? 15.463 12.736 -3.010 1.00 84.31 101 GLU A N 1
ATOM 823 C CA . GLU A 1 101 ? 15.635 14.169 -3.204 1.00 84.31 101 GLU A CA 1
ATOM 824 C C . GLU A 1 101 ? 17.117 14.505 -3.429 1.00 84.31 101 GLU A C 1
ATOM 826 O O . GLU A 1 101 ? 18.006 13.957 -2.781 1.00 84.31 101 GLU A O 1
ATOM 831 N N . GLY A 1 102 ? 17.401 15.381 -4.392 1.00 86.31 102 GLY A N 1
ATOM 832 C CA . GLY A 1 102 ? 18.770 15.800 -4.700 1.00 86.31 1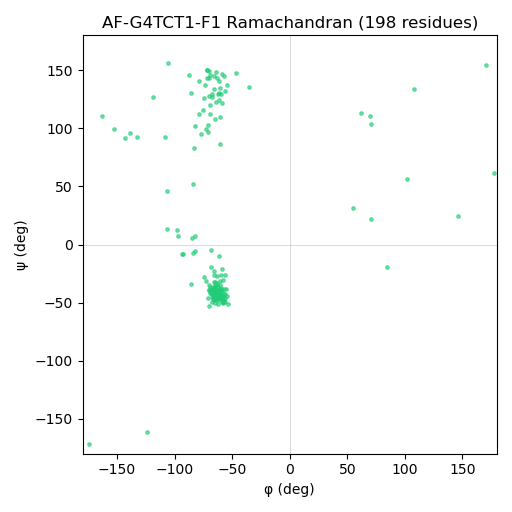02 GLY A CA 1
ATOM 833 C C . GLY A 1 102 ? 19.546 14.884 -5.653 1.00 86.31 102 GLY A C 1
ATOM 834 O O . GLY A 1 102 ? 20.461 15.379 -6.305 1.00 86.31 102 GLY A O 1
ATOM 835 N N . LYS A 1 103 ? 19.154 13.612 -5.849 1.00 85.94 103 LYS A N 1
ATOM 836 C CA . LYS A 1 103 ? 19.848 12.708 -6.799 1.00 85.94 103 LYS A CA 1
ATOM 837 C C . LYS A 1 103 ? 19.882 13.240 -8.231 1.00 85.94 103 LYS A C 1
ATOM 839 O O . LYS A 1 103 ? 20.829 12.974 -8.958 1.00 85.94 103 LYS A O 1
ATOM 844 N N . ALA A 1 104 ? 18.879 14.015 -8.639 1.00 84.62 104 ALA A N 1
ATOM 845 C CA . ALA A 1 104 ? 18.844 14.624 -9.969 1.00 84.62 104 ALA A CA 1
ATOM 846 C C . ALA A 1 104 ? 19.958 15.666 -10.200 1.00 84.62 104 ALA A C 1
ATOM 848 O O . ALA A 1 104 ? 20.295 15.940 -11.350 1.00 84.62 104 ALA A O 1
ATOM 849 N N . PHE A 1 105 ? 20.514 16.244 -9.130 1.00 86.12 105 PHE A N 1
ATOM 850 C CA . PHE A 1 105 ? 21.604 17.221 -9.199 1.00 86.12 105 PHE A CA 1
ATOM 851 C C . PHE A 1 105 ? 22.990 16.582 -9.058 1.00 86.12 105 PHE A C 1
ATOM 853 O O . PHE A 1 105 ? 23.982 17.279 -9.258 1.00 86.12 105 PHE A O 1
ATOM 860 N N . ASP A 1 106 ? 23.073 15.286 -8.737 1.00 88.88 106 ASP A N 1
ATOM 861 C CA . ASP A 1 106 ? 24.338 14.558 -8.685 1.00 88.88 106 ASP A CA 1
ATOM 862 C C . ASP A 1 106 ? 24.818 14.251 -10.119 1.00 88.88 106 ASP A C 1
ATOM 864 O O . ASP A 1 106 ? 24.140 13.511 -10.847 1.00 88.88 106 ASP A O 1
ATOM 868 N N . PRO A 1 107 ? 25.967 14.803 -10.557 1.00 89.19 107 PRO A N 1
ATOM 869 C CA . PRO A 1 107 ? 26.489 14.572 -11.900 1.00 89.19 107 PRO A CA 1
ATOM 870 C C . PRO A 1 107 ? 26.703 13.089 -12.211 1.00 89.19 107 PRO A C 1
ATOM 872 O O . PRO A 1 107 ? 26.387 12.652 -13.318 1.00 89.19 107 PRO A O 1
ATOM 875 N N . ALA A 1 108 ? 27.167 12.302 -11.234 1.00 89.38 108 ALA A N 1
ATOM 876 C CA . ALA A 1 108 ? 27.432 10.880 -11.429 1.00 89.38 108 ALA A CA 1
ATOM 877 C C . ALA A 1 108 ? 26.134 10.111 -11.710 1.00 89.38 108 ALA A C 1
ATOM 879 O O . ALA A 1 108 ? 26.060 9.304 -12.638 1.00 89.38 108 ALA A O 1
ATOM 880 N N . HIS A 1 109 ? 25.071 10.423 -10.966 1.00 86.62 109 HIS A N 1
ATOM 881 C CA . HIS A 1 109 ? 23.763 9.814 -11.182 1.00 86.62 109 HIS A CA 1
ATOM 882 C C . HIS A 1 109 ? 23.142 10.240 -12.521 1.00 86.62 109 HIS A C 1
ATOM 884 O O . HIS A 1 109 ? 22.524 9.435 -13.220 1.00 86.62 109 HIS A O 1
ATOM 890 N N . ALA A 1 110 ? 23.330 11.500 -12.922 1.00 86.06 110 ALA A N 1
ATOM 891 C CA . ALA A 1 110 ? 22.858 11.984 -14.214 1.00 86.06 110 ALA A CA 1
ATOM 892 C C . ALA A 1 110 ? 23.552 11.270 -15.390 1.00 86.06 110 ALA A C 1
ATOM 894 O O . ALA A 1 110 ? 22.895 10.940 -16.384 1.00 86.06 110 ALA A O 1
ATOM 895 N N . GLU A 1 111 ? 24.859 11.017 -15.288 1.00 89.81 111 GLU A N 1
ATOM 896 C CA . GLU A 1 111 ? 25.623 10.245 -16.273 1.00 89.81 111 GLU A CA 1
ATOM 897 C C . GLU A 1 111 ? 25.170 8.786 -16.334 1.00 89.81 111 GLU A C 1
ATOM 899 O O . GLU A 1 111 ? 24.893 8.283 -17.426 1.00 89.81 111 GLU A O 1
ATOM 904 N N . GLU A 1 112 ? 24.989 8.139 -15.183 1.00 89.25 112 GLU A N 1
ATOM 905 C CA . GLU A 1 112 ? 24.475 6.771 -15.093 1.00 89.25 112 GLU A CA 1
ATOM 906 C C . GLU A 1 112 ? 23.101 6.648 -15.774 1.00 89.25 112 GLU A C 1
ATOM 908 O O . GLU A 1 112 ? 22.893 5.795 -16.639 1.00 89.25 112 GLU A O 1
ATOM 913 N N . MET A 1 113 ? 22.173 7.562 -15.479 1.00 87.25 113 MET A N 1
ATOM 914 C CA . MET A 1 113 ? 20.847 7.575 -16.103 1.00 87.25 113 MET A CA 1
ATOM 915 C C . MET A 1 113 ? 20.913 7.816 -17.617 1.00 87.25 113 MET A C 1
ATOM 917 O O . MET A 1 113 ? 20.097 7.274 -18.371 1.00 87.25 113 MET A O 1
ATOM 921 N N . ARG A 1 114 ? 21.877 8.607 -18.109 1.00 90.12 114 ARG A N 1
ATOM 922 C CA . ARG A 1 114 ? 22.111 8.764 -19.556 1.00 90.12 114 ARG A CA 1
ATOM 923 C C . ARG A 1 114 ? 22.615 7.463 -20.175 1.00 90.12 114 ARG A C 1
ATOM 925 O O . ARG A 1 114 ? 22.062 7.052 -21.195 1.00 90.12 114 ARG A O 1
ATOM 932 N N . GLN A 1 115 ? 23.595 6.807 -19.558 1.00 92.31 115 GLN A N 1
ATOM 933 C CA . GLN A 1 115 ? 24.137 5.529 -20.024 1.00 92.31 115 GLN A CA 1
ATOM 934 C C . GLN A 1 115 ? 23.066 4.433 -20.032 1.00 92.31 115 GLN A C 1
ATOM 936 O O . GLN A 1 115 ? 22.887 3.772 -21.052 1.00 92.31 115 GLN A O 1
ATOM 941 N N . GLN A 1 116 ? 22.263 4.311 -18.969 1.00 91.56 116 GLN A N 1
ATOM 942 C CA . GLN A 1 116 ? 21.144 3.364 -18.915 1.00 91.56 116 GLN A CA 1
ATOM 943 C C . GLN A 1 116 ? 20.111 3.625 -20.024 1.00 91.56 116 GLN A C 1
ATOM 945 O O . GLN A 1 116 ? 19.600 2.689 -20.641 1.00 91.56 116 GLN A O 1
ATOM 950 N N . ARG A 1 117 ? 19.813 4.896 -20.336 1.00 91.31 117 ARG A N 1
ATOM 951 C CA . ARG A 1 117 ? 18.908 5.247 -21.446 1.00 91.31 117 ARG A CA 1
ATOM 952 C C . ARG A 1 117 ? 19.470 4.849 -22.809 1.00 91.31 117 ARG A C 1
ATOM 954 O O . ARG A 1 117 ? 18.680 4.459 -23.668 1.00 91.31 117 ARG A O 1
ATOM 961 N N . ILE A 1 118 ? 20.781 4.965 -23.013 1.00 94.38 118 ILE A N 1
ATOM 962 C CA . ILE A 1 118 ? 21.452 4.543 -24.251 1.00 94.38 118 ILE A CA 1
ATOM 963 C C . ILE A 1 118 ? 21.445 3.015 -24.343 1.00 94.38 118 ILE A C 1
ATOM 965 O O . ILE A 1 118 ? 20.897 2.479 -25.302 1.00 94.38 118 ILE A O 1
ATOM 969 N N . ALA A 1 119 ? 21.915 2.319 -23.306 1.00 94.44 119 ALA A N 1
ATOM 970 C CA . ALA A 1 119 ? 21.956 0.858 -23.259 1.00 94.44 119 ALA A CA 1
ATOM 971 C C . ALA A 1 119 ? 20.573 0.228 -23.490 1.00 94.44 119 ALA A C 1
ATOM 973 O O . ALA A 1 119 ? 20.437 -0.698 -24.287 1.00 94.44 119 ALA A O 1
ATOM 974 N N . ARG A 1 120 ? 19.517 0.785 -22.878 1.00 93.25 120 ARG A N 1
ATOM 975 C CA . ARG A 1 120 ? 18.134 0.323 -23.079 1.00 93.25 120 ARG A CA 1
ATOM 976 C C . ARG A 1 120 ? 17.630 0.544 -24.507 1.00 93.25 120 ARG A C 1
ATOM 978 O O . ARG A 1 120 ? 16.779 -0.210 -24.973 1.00 93.25 120 ARG A O 1
ATOM 985 N N . ARG A 1 121 ? 18.079 1.599 -25.196 1.00 93.56 121 ARG A N 1
ATOM 986 C CA . ARG A 1 121 ? 17.732 1.817 -26.612 1.00 93.56 121 ARG A CA 1
ATOM 987 C C . ARG A 1 121 ? 18.438 0.801 -27.498 1.00 93.56 121 ARG A C 1
ATOM 989 O O . ARG A 1 121 ? 17.770 0.183 -28.315 1.00 93.56 121 ARG A O 1
ATOM 996 N N . GLU A 1 122 ? 19.731 0.585 -27.279 1.00 94.75 122 GLU A N 1
ATOM 997 C CA . GLU A 1 122 ? 20.501 -0.411 -28.028 1.00 94.75 122 GLU A CA 1
ATOM 998 C C . GLU A 1 122 ? 19.976 -1.834 -27.814 1.00 94.75 122 GLU A C 1
ATOM 1000 O O . GLU A 1 122 ? 19.899 -2.612 -28.756 1.00 94.75 122 GLU A O 1
ATOM 1005 N N . GLU A 1 123 ? 19.591 -2.195 -26.587 1.00 93.94 123 GLU A N 1
ATOM 1006 C CA . GLU A 1 123 ? 19.001 -3.504 -26.292 1.00 93.94 123 GLU A CA 1
ATOM 1007 C C . GLU A 1 123 ? 17.683 -3.710 -27.041 1.00 93.94 123 GLU A C 1
ATOM 1009 O O . GLU A 1 123 ? 17.507 -4.741 -27.685 1.00 93.94 123 GLU A O 1
ATOM 1014 N N . LYS A 1 124 ? 16.794 -2.710 -27.028 1.00 94.19 124 LYS A N 1
ATOM 1015 C CA . LYS A 1 124 ? 15.544 -2.763 -27.795 1.00 94.19 124 LYS A CA 1
ATOM 1016 C C . LYS A 1 124 ? 15.791 -2.876 -29.293 1.00 94.19 124 LYS A C 1
ATOM 1018 O O . LYS A 1 124 ? 15.107 -3.644 -29.955 1.00 94.19 124 LYS A O 1
ATOM 1023 N N . GLU A 1 125 ? 16.758 -2.136 -29.825 1.00 94.94 125 GLU A N 1
ATOM 1024 C CA . GLU A 1 125 ? 17.116 -2.213 -31.242 1.00 94.94 125 GLU A CA 1
ATOM 1025 C C . GLU A 1 125 ? 17.665 -3.601 -31.604 1.00 94.94 125 GLU A C 1
ATOM 1027 O O . GLU A 1 125 ? 17.231 -4.194 -32.593 1.00 94.94 125 GLU A O 1
ATOM 1032 N N . ARG A 1 126 ? 18.529 -4.177 -30.754 1.00 94.81 126 ARG A N 1
ATOM 1033 C CA . ARG A 1 126 ? 19.020 -5.558 -30.898 1.00 94.81 126 ARG A CA 1
ATOM 1034 C C . ARG A 1 126 ? 17.876 -6.574 -30.857 1.00 94.81 126 ARG A C 1
ATOM 1036 O O . ARG A 1 126 ? 17.818 -7.465 -31.703 1.00 94.81 126 ARG A O 1
ATOM 1043 N N . GLU A 1 127 ? 16.951 -6.442 -29.909 1.00 94.75 127 GLU A N 1
ATOM 1044 C CA . GLU A 1 127 ? 15.787 -7.326 -29.788 1.00 94.75 127 GLU A CA 1
ATOM 1045 C C . GLU A 1 127 ? 14.862 -7.217 -31.013 1.00 94.75 127 GLU A C 1
ATOM 1047 O O . GLU A 1 127 ? 14.403 -8.228 -31.552 1.00 94.75 127 GLU A O 1
ATOM 1052 N N . GLU A 1 128 ? 14.627 -6.003 -31.512 1.00 95.25 128 GLU A N 1
ATOM 1053 C CA . GLU A 1 128 ? 13.841 -5.768 -32.722 1.00 95.25 128 GLU A CA 1
ATOM 1054 C C . GLU A 1 128 ? 14.515 -6.325 -33.978 1.00 95.25 128 GLU A C 1
ATOM 1056 O O . GLU A 1 128 ? 13.823 -6.894 -34.827 1.00 95.25 128 GLU A O 1
ATOM 1061 N N . GLU A 1 129 ? 15.842 -6.229 -34.089 1.00 95.62 129 GLU A N 1
ATOM 1062 C CA . GLU A 1 129 ? 16.603 -6.814 -35.193 1.00 95.62 129 GLU A CA 1
ATOM 1063 C C . GLU A 1 129 ? 16.530 -8.346 -35.173 1.00 95.62 129 GLU A C 1
ATOM 1065 O O . GLU A 1 129 ? 16.247 -8.961 -36.206 1.00 95.62 129 GLU A O 1
ATOM 1070 N N . ILE A 1 130 ? 16.712 -8.969 -34.003 1.00 96.44 130 ILE A N 1
ATOM 1071 C CA . ILE A 1 130 ? 16.551 -10.420 -33.824 1.00 96.44 130 ILE A CA 1
ATOM 1072 C C . ILE A 1 130 ? 15.131 -10.834 -34.217 1.00 96.44 130 ILE A C 1
ATOM 1074 O O . ILE A 1 130 ? 14.944 -11.767 -35.002 1.00 96.44 130 ILE A O 1
ATOM 1078 N N . ARG A 1 131 ? 14.118 -10.099 -33.743 1.00 95.81 131 ARG A N 1
ATOM 1079 C CA . ARG A 1 131 ? 12.714 -10.349 -34.083 1.00 95.81 131 ARG A CA 1
ATOM 1080 C C . ARG A 1 131 ? 12.447 -10.189 -35.580 1.00 95.81 131 ARG A C 1
ATOM 1082 O O . ARG A 1 131 ? 11.636 -10.934 -36.127 1.00 95.81 131 ARG A O 1
ATOM 1089 N N . ARG A 1 132 ? 13.094 -9.232 -36.254 1.00 95.69 132 ARG A N 1
ATOM 1090 C CA . ARG A 1 132 ? 12.970 -9.032 -37.706 1.00 95.69 132 ARG A CA 1
ATOM 1091 C C . ARG A 1 132 ? 13.585 -10.200 -38.475 1.00 95.69 132 ARG A C 1
ATOM 1093 O O . ARG A 1 132 ? 12.894 -10.780 -39.307 1.00 95.69 132 ARG A O 1
ATOM 1100 N N . LYS A 1 133 ? 14.816 -10.600 -38.141 1.00 96.25 133 LYS A N 1
ATOM 1101 C CA . LYS A 1 133 ? 15.496 -11.750 -38.764 1.00 96.25 133 LYS A CA 1
ATOM 1102 C C . LYS A 1 133 ? 14.693 -13.040 -38.591 1.00 96.25 133 LYS A C 1
ATOM 1104 O O . LYS A 1 133 ? 14.430 -13.731 -39.567 1.00 96.25 133 LYS A O 1
ATOM 1109 N N . ALA 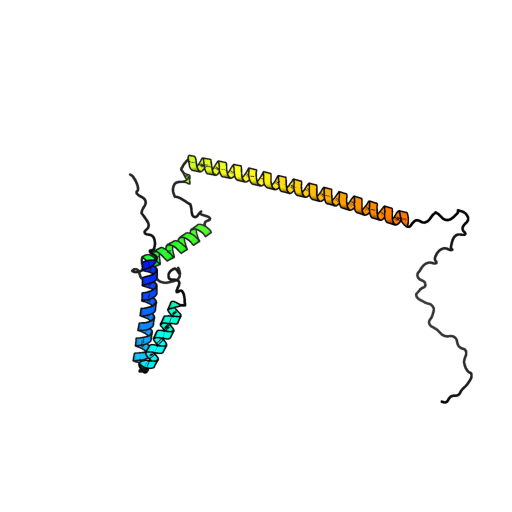A 1 134 ? 14.184 -13.299 -37.386 1.00 95.69 134 ALA A N 1
ATOM 1110 C CA . ALA A 1 134 ? 13.340 -14.464 -37.121 1.00 95.69 134 ALA A CA 1
ATOM 1111 C C . ALA A 1 134 ? 12.056 -14.483 -37.974 1.00 95.69 134 ALA A C 1
ATOM 1113 O O . ALA A 1 134 ? 11.633 -15.544 -38.433 1.00 95.69 134 ALA A O 1
ATOM 1114 N N . LYS A 1 135 ? 11.433 -13.319 -38.218 1.00 95.12 135 LYS A N 1
ATOM 1115 C CA . LYS A 1 135 ? 10.272 -13.211 -39.119 1.00 95.12 135 LYS A CA 1
ATOM 1116 C C . LYS A 1 135 ? 10.648 -13.488 -40.572 1.00 95.12 135 LYS A C 1
ATOM 1118 O O . LYS A 1 135 ? 9.932 -14.234 -41.232 1.00 95.12 135 LYS A O 1
ATOM 1123 N N . GLU A 1 136 ? 11.751 -12.916 -41.052 1.00 95.62 136 GLU A N 1
ATOM 1124 C CA . GLU A 1 136 ? 12.244 -13.142 -42.416 1.00 95.62 136 GLU A CA 1
ATOM 1125 C C . GLU A 1 136 ? 12.576 -14.620 -42.658 1.00 95.62 136 GLU A C 1
ATOM 1127 O O . GLU A 1 136 ? 12.211 -15.176 -43.694 1.00 95.62 136 GLU A O 1
ATOM 1132 N N . ASP A 1 137 ? 13.223 -15.282 -41.699 1.00 94.94 137 ASP A N 1
ATOM 1133 C CA . ASP A 1 137 ? 13.582 -16.696 -41.813 1.00 94.94 137 ASP A CA 1
ATOM 1134 C C . ASP A 1 137 ? 12.350 -17.607 -41.750 1.00 94.94 137 ASP A C 1
ATOM 1136 O O . ASP A 1 137 ? 12.234 -18.542 -42.544 1.00 94.94 137 ASP A O 1
ATOM 1140 N N . ASN A 1 138 ? 11.375 -17.293 -40.891 1.00 93.94 138 ASN A N 1
ATOM 1141 C CA . ASN A 1 138 ? 10.092 -17.996 -40.864 1.00 93.94 138 ASN A CA 1
ATOM 1142 C C . ASN A 1 138 ? 9.319 -17.821 -42.188 1.00 93.94 138 ASN A C 1
ATOM 1144 O O . ASN A 1 138 ? 8.772 -18.782 -42.727 1.00 93.94 138 ASN A O 1
ATOM 1148 N N . GLU A 1 139 ? 9.325 -16.619 -42.774 1.00 95.38 139 GLU A N 1
ATOM 1149 C CA . GLU A 1 139 ? 8.701 -16.366 -44.078 1.00 95.38 139 GLU A CA 1
ATOM 1150 C C . GLU A 1 139 ? 9.394 -17.146 -45.207 1.00 95.38 139 GLU A C 1
ATOM 1152 O O . GLU A 1 139 ? 8.721 -17.734 -46.058 1.00 95.38 139 GLU A O 1
ATOM 1157 N N . LYS A 1 140 ? 10.733 -17.199 -45.216 1.00 95.69 140 LYS A N 1
ATOM 1158 C CA . LYS A 1 140 ? 11.497 -18.010 -46.179 1.00 95.69 140 LYS A CA 1
ATOM 1159 C C . LYS A 1 140 ? 11.166 -19.494 -46.035 1.00 95.69 140 LYS A C 1
ATOM 1161 O O . LYS A 1 140 ? 10.855 -20.132 -47.040 1.00 95.69 140 LYS A O 1
ATOM 1166 N N . ALA A 1 141 ? 11.157 -20.017 -44.808 1.00 94.00 141 ALA A N 1
ATOM 1167 C CA . ALA A 1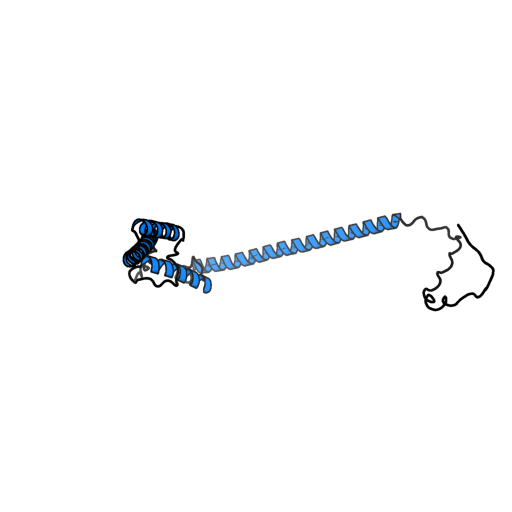 141 ? 10.798 -21.405 -44.528 1.00 94.00 141 ALA A CA 1
ATOM 1168 C C . ALA A 1 141 ? 9.355 -21.722 -44.961 1.00 94.00 141 ALA A C 1
ATOM 1170 O O . ALA A 1 141 ? 9.092 -22.776 -45.545 1.00 94.00 141 ALA A O 1
ATOM 1171 N N . TRP A 1 142 ? 8.415 -20.794 -44.748 1.00 91.56 142 TRP A N 1
ATOM 1172 C CA . TRP A 1 142 ? 7.034 -20.931 -45.212 1.00 91.56 142 TRP A CA 1
ATOM 1173 C C . TRP A 1 142 ? 6.943 -20.978 -46.743 1.00 91.56 142 TRP A C 1
ATOM 1175 O O . TRP A 1 142 ? 6.313 -21.888 -47.286 1.00 91.56 142 TRP A O 1
ATOM 1185 N N . LYS A 1 143 ? 7.626 -20.062 -47.446 1.00 93.81 143 LYS A N 1
ATOM 1186 C CA . LYS A 1 143 ? 7.687 -20.042 -48.920 1.00 93.81 143 LYS A CA 1
ATOM 1187 C C . LYS A 1 143 ? 8.333 -21.307 -49.485 1.00 93.81 143 LYS A C 1
ATOM 1189 O O . LYS A 1 143 ? 7.864 -21.834 -50.492 1.00 93.81 143 LYS A O 1
ATOM 1194 N N . GLU A 1 144 ? 9.398 -21.808 -48.864 1.00 92.31 144 GLU A N 1
ATOM 1195 C CA . GLU A 1 144 ? 10.057 -23.052 -49.276 1.00 92.31 144 GLU A CA 1
ATOM 1196 C C . GLU A 1 144 ? 9.142 -24.264 -49.079 1.00 92.31 144 GLU A C 1
ATOM 1198 O O . GLU A 1 144 ? 8.959 -25.060 -50.004 1.00 92.31 144 GLU A O 1
ATOM 1203 N N . ARG A 1 145 ? 8.479 -24.356 -47.921 1.00 89.25 145 ARG A N 1
ATOM 1204 C CA . ARG A 1 145 ? 7.486 -25.398 -47.644 1.00 89.25 145 ARG A CA 1
ATOM 1205 C C . ARG A 1 145 ? 6.313 -25.344 -48.622 1.00 89.25 145 ARG A C 1
ATOM 1207 O O . ARG A 1 145 ? 5.852 -26.390 -49.074 1.00 89.25 145 ARG A O 1
ATOM 1214 N N . GLU A 1 146 ? 5.846 -24.151 -48.986 1.00 91.50 146 GLU A N 1
ATOM 1215 C CA . GLU A 1 146 ? 4.796 -23.974 -49.993 1.00 91.50 146 GLU A CA 1
ATOM 1216 C C . GLU A 1 146 ? 5.263 -24.418 -51.389 1.00 91.50 146 GLU A C 1
ATOM 1218 O O . GLU A 1 146 ? 4.548 -25.153 -52.072 1.00 91.50 146 GLU A O 1
ATOM 1223 N N . ARG A 1 147 ? 6.479 -24.034 -51.805 1.00 91.38 147 ARG A N 1
ATOM 1224 C CA . ARG A 1 147 ? 7.083 -24.480 -53.074 1.00 91.38 147 ARG A CA 1
ATOM 1225 C C . ARG A 1 147 ? 7.204 -26.000 -53.136 1.00 91.38 147 ARG A C 1
ATOM 1227 O O . ARG A 1 147 ? 6.857 -26.592 -54.157 1.00 91.38 147 ARG A O 1
ATOM 1234 N N . LEU A 1 148 ? 7.655 -26.631 -52.052 1.00 91.06 148 LEU A N 1
ATOM 1235 C CA . LEU A 1 148 ? 7.765 -28.086 -51.969 1.00 91.06 148 LEU A CA 1
ATOM 1236 C C . LEU A 1 148 ? 6.386 -28.756 -52.037 1.00 91.06 148 LEU A C 1
ATOM 1238 O O . LEU A 1 148 ? 6.230 -29.739 -52.761 1.00 91.06 148 LEU A O 1
ATOM 1242 N N . ARG A 1 149 ? 5.371 -28.185 -51.367 1.00 90.31 149 ARG A N 1
ATOM 1243 C CA . ARG A 1 149 ? 3.977 -28.651 -51.453 1.00 90.31 149 ARG A CA 1
ATOM 1244 C C . ARG A 1 149 ? 3.454 -28.602 -52.889 1.00 90.31 149 ARG A C 1
ATOM 1246 O O . ARG A 1 149 ? 2.955 -29.612 -53.370 1.00 90.31 149 ARG A O 1
ATOM 1253 N N . ARG A 1 150 ? 3.625 -27.475 -53.595 1.00 86.75 150 ARG A N 1
ATOM 1254 C CA . ARG A 1 150 ? 3.213 -27.344 -55.007 1.00 86.75 150 ARG A CA 1
ATOM 1255 C C . ARG A 1 150 ? 3.915 -28.366 -55.902 1.00 86.75 150 ARG A C 1
ATOM 1257 O O . ARG A 1 150 ? 3.260 -29.029 -56.694 1.00 86.75 150 ARG A O 1
ATOM 1264 N N . ARG A 1 151 ? 5.228 -28.561 -55.726 1.00 83.62 151 ARG A N 1
ATOM 1265 C CA . ARG A 1 151 ? 5.994 -29.562 -56.490 1.00 83.62 151 ARG A CA 1
ATOM 1266 C C . ARG A 1 151 ? 5.491 -30.989 -56.248 1.00 83.62 151 ARG A C 1
ATOM 1268 O O . ARG A 1 151 ? 5.428 -31.774 -57.190 1.00 83.62 151 ARG A O 1
ATOM 1275 N N . ALA A 1 152 ? 5.134 -31.321 -55.007 1.00 83.81 152 ALA A N 1
ATOM 1276 C CA . ALA A 1 152 ? 4.550 -32.614 -54.659 1.00 83.81 152 ALA A CA 1
ATOM 1277 C C . ALA A 1 152 ? 3.141 -32.794 -55.255 1.00 83.81 152 ALA A C 1
ATOM 1279 O O . ALA A 1 152 ? 2.842 -33.861 -55.789 1.00 83.81 152 ALA A O 1
ATOM 1280 N N . GLU A 1 153 ? 2.300 -31.753 -55.228 1.00 80.38 153 GLU A N 1
ATOM 1281 C CA . GLU A 1 153 ? 0.979 -31.746 -55.876 1.00 80.38 153 GLU A CA 1
ATOM 1282 C C . GLU A 1 153 ? 1.091 -31.946 -57.401 1.00 80.38 153 GLU A C 1
ATOM 1284 O O . GLU A 1 153 ? 0.360 -32.759 -57.970 1.00 80.38 1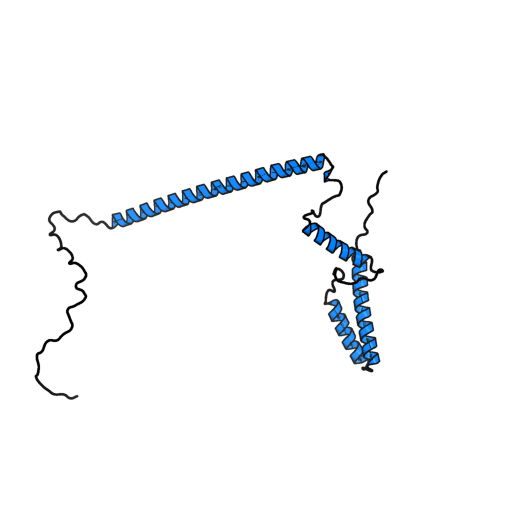53 GLU A O 1
ATOM 1289 N N . ASP A 1 154 ? 2.034 -31.269 -58.065 1.00 78.75 154 ASP A N 1
ATOM 1290 C CA . ASP A 1 154 ? 2.283 -31.421 -59.505 1.00 78.75 154 ASP A CA 1
ATOM 1291 C C . ASP A 1 154 ? 2.822 -32.814 -59.861 1.00 78.75 154 ASP A C 1
ATOM 1293 O O . ASP A 1 154 ? 2.399 -33.396 -60.860 1.00 78.75 154 ASP A O 1
ATOM 1297 N N . ALA A 1 155 ? 3.700 -33.394 -59.035 1.00 77.12 155 ALA A N 1
ATOM 1298 C CA . ALA A 1 155 ? 4.172 -34.770 -59.209 1.00 77.12 155 ALA A CA 1
ATOM 1299 C C . ALA A 1 155 ? 3.030 -35.793 -59.052 1.00 77.12 155 ALA A C 1
ATOM 1301 O O . ALA A 1 155 ? 2.916 -36.720 -59.857 1.00 77.12 155 ALA A O 1
ATOM 1302 N N . ALA A 1 156 ? 2.137 -35.592 -58.076 1.00 76.81 156 ALA A N 1
ATOM 1303 C CA . ALA A 1 156 ? 0.951 -36.427 -57.887 1.00 76.81 156 ALA A CA 1
ATOM 1304 C C . ALA A 1 156 ? -0.033 -36.315 -59.069 1.00 76.81 156 ALA A C 1
ATOM 1306 O O . ALA A 1 156 ? -0.566 -37.323 -59.531 1.00 76.81 156 ALA A O 1
ATOM 1307 N N . ARG A 1 157 ? -0.228 -35.108 -59.623 1.00 67.88 157 ARG A N 1
ATOM 1308 C CA . ARG A 1 157 ? -1.038 -34.888 -60.838 1.00 67.88 157 ARG A CA 1
ATOM 1309 C C . ARG A 1 157 ? -0.376 -35.448 -62.100 1.00 67.88 157 ARG A C 1
ATOM 1311 O O . ARG A 1 157 ? -1.074 -35.950 -62.979 1.00 67.88 157 ARG A O 1
ATOM 1318 N N . GLY A 1 158 ? 0.952 -35.392 -62.193 1.00 58.91 158 GLY A N 1
ATOM 1319 C CA . GLY A 1 158 ? 1.739 -35.989 -63.274 1.00 58.91 158 GLY A CA 1
ATOM 1320 C C . GLY A 1 158 ? 1.651 -37.517 -63.301 1.00 58.91 158 GLY A C 1
ATOM 1321 O O . GLY A 1 158 ? 1.608 -38.097 -64.380 1.00 58.91 158 GLY A O 1
ATOM 1322 N N . GLY A 1 159 ? 1.512 -38.156 -62.135 1.00 51.56 159 GLY A N 1
ATOM 1323 C CA . GLY A 1 159 ? 1.210 -39.587 -62.018 1.00 51.56 159 GLY A CA 1
ATOM 1324 C C . GLY A 1 159 ? -0.202 -39.980 -62.476 1.00 51.56 159 GLY A C 1
ATOM 1325 O O . GLY A 1 159 ? -0.432 -41.141 -62.801 1.00 51.56 159 GLY A O 1
ATOM 1326 N N . ALA A 1 160 ? -1.136 -39.025 -62.560 1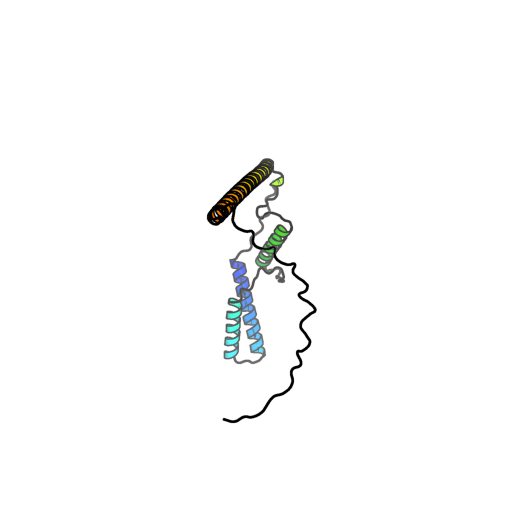.00 47.97 160 ALA A N 1
ATOM 1327 C CA . ALA A 1 160 ? -2.507 -39.244 -63.033 1.00 47.97 160 ALA A CA 1
ATOM 1328 C C . ALA A 1 160 ? -2.696 -38.978 -64.541 1.00 47.97 160 ALA A C 1
ATOM 1330 O O . ALA A 1 160 ? -3.749 -39.297 -65.096 1.00 47.97 160 A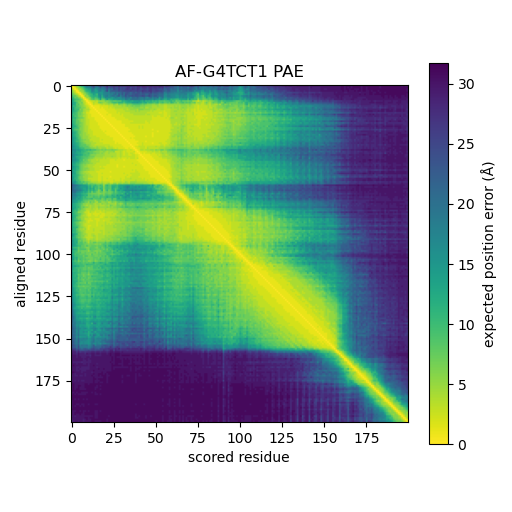LA A O 1
ATOM 1331 N N . ARG A 1 161 ? -1.690 -38.430 -65.242 1.00 48.75 161 ARG A N 1
ATOM 1332 C CA . ARG A 1 161 ? -1.695 -38.367 -66.712 1.00 48.75 161 ARG A CA 1
ATOM 1333 C C . ARG A 1 161 ? -1.199 -39.698 -67.265 1.00 48.75 161 ARG A C 1
ATOM 1335 O O . ARG A 1 161 ? -0.030 -39.860 -67.606 1.00 48.75 161 ARG A O 1
ATOM 1342 N N . GLY A 1 162 ? -2.123 -40.655 -67.348 1.00 49.38 162 GLY A N 1
ATOM 1343 C CA . GLY A 1 162 ? -1.974 -41.825 -68.205 1.00 49.38 162 GLY A CA 1
ATOM 1344 C C . GLY A 1 162 ? -1.514 -41.414 -69.608 1.00 49.38 162 GLY A C 1
ATOM 1345 O O . GLY A 1 162 ? -1.816 -40.313 -70.074 1.00 49.38 162 GLY A O 1
ATOM 1346 N N . LYS A 1 163 ? -0.729 -42.295 -70.238 1.00 48.97 163 LYS A N 1
ATOM 1347 C CA . LYS A 1 163 ? -0.152 -42.152 -71.585 1.00 48.97 163 LYS A CA 1
ATOM 1348 C C . LYS A 1 163 ? -1.112 -41.411 -72.538 1.00 48.97 163 LYS A C 1
ATOM 1350 O O . LYS A 1 163 ? -2.294 -41.756 -72.550 1.00 48.97 163 LYS A O 1
ATOM 1355 N N . PRO A 1 164 ? -0.640 -40.443 -73.349 1.00 51.69 164 PRO A N 1
ATOM 1356 C CA . PRO A 1 164 ? -1.502 -39.798 -74.334 1.00 51.69 164 PRO A CA 1
ATOM 1357 C C . PRO A 1 164 ? -2.109 -40.869 -75.249 1.00 51.69 164 PRO A C 1
ATOM 1359 O O . PRO A 1 164 ? -1.397 -41.763 -75.715 1.00 51.69 164 PRO A O 1
ATOM 1362 N N . ALA A 1 165 ? -3.425 -40.802 -75.459 1.00 57.59 165 ALA A N 1
ATOM 1363 C CA . ALA A 1 165 ? -4.129 -41.704 -76.360 1.00 57.59 165 ALA A CA 1
ATOM 1364 C C . ALA A 1 165 ? -3.525 -41.619 -77.782 1.00 57.59 165 ALA A C 1
ATOM 1366 O O . ALA A 1 165 ? -3.076 -40.540 -78.186 1.00 57.59 165 ALA A O 1
ATOM 1367 N N . PRO A 1 166 ? -3.469 -42.735 -78.534 1.00 55.66 166 PRO A N 1
ATOM 1368 C CA . PRO A 1 166 ? -2.933 -42.747 -79.892 1.00 55.66 166 PRO A CA 1
ATOM 1369 C C . PRO A 1 166 ? -3.705 -41.776 -80.797 1.00 55.66 166 PRO A C 1
ATOM 1371 O O . PRO A 1 166 ? -4.907 -41.576 -80.634 1.00 55.66 166 PRO A O 1
ATOM 1374 N N . LYS A 1 167 ? -2.986 -41.174 -81.752 1.00 53.62 167 LYS A N 1
ATOM 1375 C CA . LYS A 1 167 ? -3.420 -40.038 -82.589 1.00 53.62 167 LYS A CA 1
ATOM 1376 C C . LYS A 1 167 ? -4.648 -40.321 -83.475 1.00 53.62 167 LYS A C 1
ATOM 1378 O O . LYS A 1 167 ? -5.212 -39.375 -84.010 1.00 53.62 167 LYS A O 1
ATOM 1383 N N . ASP A 1 168 ? -5.069 -41.582 -83.571 1.00 53.44 168 ASP A N 1
ATOM 1384 C CA . ASP A 1 168 ? -6.166 -42.056 -84.425 1.00 53.44 168 ASP A CA 1
ATOM 1385 C C . ASP A 1 168 ? -7.444 -42.423 -83.643 1.00 53.44 168 ASP A C 1
ATOM 1387 O O . ASP A 1 168 ? -8.344 -43.071 -84.177 1.00 53.44 168 ASP A O 1
ATOM 1391 N N . ALA A 1 169 ? -7.550 -42.040 -82.365 1.00 56.50 169 ALA A N 1
ATOM 1392 C CA . ALA A 1 169 ? -8.791 -42.227 -81.618 1.00 56.50 169 ALA A CA 1
ATOM 1393 C C . ALA A 1 169 ? -9.885 -41.269 -82.147 1.00 56.50 169 ALA A C 1
ATOM 1395 O O . ALA A 1 169 ? -9.643 -40.060 -82.213 1.00 56.50 169 ALA A O 1
ATOM 1396 N N . PRO A 1 170 ? -11.090 -41.758 -82.508 1.00 56.41 170 PRO A N 1
ATOM 1397 C CA . PRO A 1 170 ? -12.172 -40.890 -82.960 1.00 56.41 170 PRO A CA 1
ATOM 1398 C C . PRO A 1 170 ? -12.568 -39.922 -81.839 1.00 56.41 170 PRO A C 1
ATOM 1400 O O . PRO A 1 170 ? -12.783 -40.330 -80.696 1.00 56.41 170 PRO A O 1
ATOM 1403 N N . MET A 1 171 ? -12.637 -38.630 -82.167 1.00 66.75 171 MET A N 1
ATOM 1404 C CA . MET A 1 171 ? -12.976 -37.577 -81.208 1.00 66.75 171 MET A CA 1
ATOM 1405 C C . MET A 1 171 ? -14.378 -37.811 -80.620 1.00 66.75 171 MET A C 1
ATOM 1407 O O . MET A 1 171 ? -15.310 -38.073 -81.386 1.00 66.75 171 MET A O 1
ATOM 1411 N N . PRO A 1 172 ? -14.573 -37.687 -79.293 1.00 59.38 172 PRO A N 1
ATOM 1412 C CA . PRO A 1 172 ? -15.916 -37.669 -78.731 1.00 59.38 172 PRO A CA 1
ATOM 1413 C C . PRO A 1 172 ? -16.660 -36.408 -79.208 1.00 59.38 172 PRO A C 1
ATOM 1415 O O . PRO A 1 172 ? -16.035 -35.352 -79.369 1.00 59.38 172 PRO A O 1
ATOM 1418 N N . PRO A 1 173 ? -17.980 -36.493 -79.451 1.00 57.56 173 PRO A N 1
ATOM 1419 C CA . PRO A 1 173 ? -18.753 -35.357 -79.931 1.00 57.56 173 PRO A CA 1
ATOM 1420 C C . PRO A 1 173 ? -18.763 -34.223 -78.891 1.00 57.56 173 PRO A C 1
ATOM 1422 O O . PRO A 1 173 ? -18.704 -34.491 -77.686 1.00 57.56 173 PRO A O 1
ATOM 1425 N N . PRO A 1 174 ? -18.831 -32.954 -79.334 1.00 54.22 174 PRO A N 1
ATOM 1426 C CA . PRO A 1 174 ? -18.812 -31.817 -78.425 1.00 54.22 174 PRO A CA 1
ATOM 1427 C C . PRO A 1 174 ? -20.046 -31.835 -77.508 1.00 54.22 174 PRO A C 1
ATOM 1429 O O . PRO A 1 174 ? -21.136 -32.205 -77.956 1.00 54.22 174 PRO A O 1
ATOM 1432 N N . PRO A 1 175 ? -19.909 -31.425 -76.234 1.00 60.50 175 PRO A N 1
ATOM 1433 C CA . PRO A 1 175 ? -21.054 -31.304 -75.346 1.00 60.50 175 PRO A CA 1
ATOM 1434 C C . PRO A 1 175 ? -21.986 -30.196 -75.846 1.00 60.50 175 PRO A C 1
ATOM 1436 O O . PRO A 1 175 ? -21.545 -29.102 -76.203 1.00 60.50 175 PRO A O 1
ATOM 1439 N N . VAL A 1 176 ? -23.285 -30.495 -75.872 1.00 54.06 176 VAL A N 1
ATOM 1440 C CA . VAL A 1 176 ? -24.323 -29.535 -76.259 1.00 54.06 176 VAL A CA 1
ATOM 1441 C C . VAL A 1 176 ? -24.479 -28.438 -75.195 1.00 54.06 176 VAL A C 1
ATOM 1443 O O . VAL A 1 176 ? -24.350 -28.726 -74.001 1.00 54.06 176 VAL A O 1
ATOM 1446 N N . PRO A 1 177 ? -24.734 -27.180 -75.601 1.00 49.69 177 PRO A N 1
ATOM 1447 C CA . PRO A 1 177 ? -24.838 -26.054 -74.683 1.00 49.69 177 PRO A CA 1
ATOM 1448 C C . PRO A 1 177 ? -25.990 -26.234 -73.687 1.00 49.69 177 PRO A C 1
ATOM 1450 O O . PRO A 1 177 ? -27.127 -26.535 -74.052 1.00 49.69 177 PRO A O 1
ATOM 1453 N N . SER A 1 178 ? -25.657 -26.038 -72.413 1.00 58.72 178 SER A N 1
ATOM 1454 C CA . SER A 1 178 ? -26.584 -26.012 -71.285 1.00 58.72 178 SER A CA 1
ATOM 1455 C C . SER A 1 178 ? -27.496 -24.785 -71.394 1.00 58.72 178 SER A C 1
ATOM 1457 O O . SER A 1 178 ? -26.988 -23.680 -71.534 1.00 58.72 178 SER A O 1
ATOM 1459 N N . GLU A 1 179 ? -28.811 -25.004 -71.279 1.00 43.47 179 GLU A N 1
ATOM 1460 C CA . GLU A 1 179 ? -29.910 -24.012 -71.217 1.00 43.47 179 GLU A CA 1
ATOM 1461 C C . GLU A 1 179 ? -30.760 -23.742 -72.484 1.00 43.47 179 GLU A C 1
ATOM 1463 O O . GLU A 1 179 ? -31.038 -22.608 -72.851 1.00 43.47 179 GLU A O 1
ATOM 1468 N N . MET A 1 180 ? -31.368 -24.799 -73.038 1.00 42.78 180 MET A N 1
ATOM 1469 C CA . MET A 1 180 ? -32.846 -24.863 -73.129 1.00 42.78 180 MET A CA 1
ATOM 1470 C C . MET A 1 180 ? -33.377 -25.876 -72.095 1.00 42.78 180 MET A C 1
ATOM 1472 O O . MET A 1 180 ? -34.200 -26.739 -72.379 1.00 42.78 180 MET A O 1
ATOM 1476 N N . ALA A 1 181 ? -32.875 -25.791 -70.861 1.00 49.81 181 ALA A N 1
ATOM 1477 C CA . ALA A 1 181 ? -33.360 -26.575 -69.723 1.00 49.81 181 ALA A CA 1
ATOM 1478 C C . ALA A 1 181 ? -34.610 -25.949 -69.074 1.00 49.81 181 ALA A C 1
ATOM 1480 O O . ALA A 1 181 ? -35.073 -26.404 -68.033 1.00 49.81 181 ALA A O 1
ATOM 1481 N N . GLN A 1 182 ? -35.167 -24.901 -69.681 1.00 47.19 182 GLN A N 1
ATOM 1482 C CA . GLN A 1 182 ? -36.379 -24.243 -69.217 1.00 47.19 182 GLN A CA 1
ATOM 1483 C C . GLN A 1 182 ? -37.233 -23.912 -70.442 1.00 47.19 182 GLN A C 1
ATOM 1485 O O . GLN A 1 182 ? -36.956 -22.921 -71.107 1.00 47.19 182 GLN A O 1
ATOM 1490 N N . SER A 1 183 ? -38.207 -24.774 -70.777 1.00 42.09 183 SER A N 1
ATOM 1491 C CA . SER A 1 183 ? -39.475 -24.448 -71.486 1.00 42.09 183 SER A CA 1
ATOM 1492 C C . SER A 1 183 ? -40.034 -25.510 -72.449 1.00 42.09 183 SER A C 1
ATOM 1494 O O . SER A 1 183 ? -40.847 -25.174 -73.303 1.00 42.09 183 SER A O 1
ATOM 1496 N N . LEU A 1 184 ? -39.727 -26.802 -72.307 1.00 40.56 184 LEU A N 1
ATOM 1497 C CA . LEU A 1 184 ? -40.587 -27.821 -72.920 1.00 40.56 184 LEU A CA 1
ATOM 1498 C C . LEU A 1 184 ? -40.495 -29.131 -72.146 1.00 40.56 184 LEU A C 1
ATOM 1500 O O . LEU A 1 184 ? -39.514 -29.840 -72.284 1.00 40.56 184 LEU A O 1
ATOM 1504 N N . LEU A 1 185 ? -41.480 -29.386 -71.284 1.00 42.97 185 LEU A N 1
ATOM 1505 C CA . LEU A 1 185 ? -42.073 -30.695 -70.967 1.00 42.97 185 LEU A CA 1
ATOM 1506 C C . LEU A 1 185 ? -43.128 -30.478 -69.861 1.00 42.97 185 LEU A C 1
ATOM 1508 O O . LEU A 1 185 ? -43.033 -30.971 -68.740 1.00 42.97 185 LEU A O 1
ATOM 1512 N N . HIS A 1 186 ? -44.149 -29.684 -70.189 1.00 41.41 186 HIS A N 1
ATOM 1513 C CA . HIS A 1 186 ? -45.444 -29.749 -69.520 1.00 41.41 186 HIS A CA 1
ATOM 1514 C C . HIS A 1 186 ? -46.537 -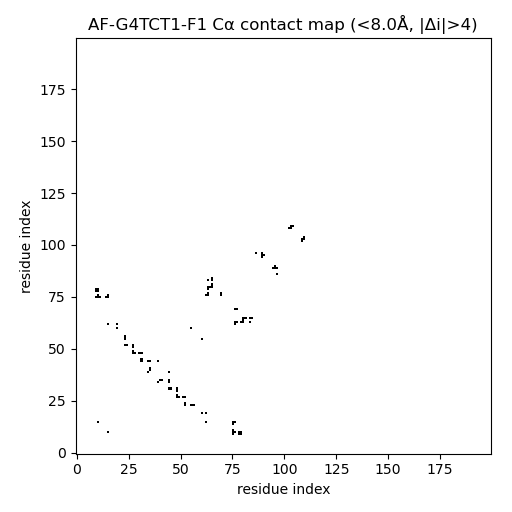29.512 -70.562 1.00 41.41 186 HIS A C 1
ATOM 1516 O O . HIS A 1 186 ? -46.852 -28.365 -70.861 1.00 41.41 186 HIS A O 1
ATOM 1522 N N . MET A 1 187 ? -47.040 -30.598 -71.163 1.00 39.75 187 MET A N 1
ATOM 1523 C CA . MET A 1 187 ? -48.441 -30.831 -71.566 1.00 39.75 187 MET A CA 1
ATOM 1524 C C . MET A 1 187 ? -48.548 -32.107 -72.435 1.00 39.75 187 MET A C 1
ATOM 1526 O O . MET A 1 187 ? -47.542 -32.555 -72.980 1.00 39.75 187 MET A O 1
ATOM 1530 N N . PRO A 1 188 ? -49.726 -32.758 -72.464 1.00 48.09 188 PRO A N 1
ATOM 1531 C CA . PRO A 1 188 ? -49.856 -34.191 -72.214 1.00 48.09 188 PRO A CA 1
ATOM 1532 C C . PRO A 1 188 ? -50.117 -35.008 -73.482 1.00 48.09 188 PRO A C 1
ATOM 1534 O O . PRO A 1 188 ? -50.702 -34.501 -74.439 1.00 48.09 188 PRO A O 1
ATOM 1537 N N . ASP A 1 189 ? -49.763 -36.296 -73.448 1.00 41.69 189 ASP A N 1
ATOM 1538 C CA . ASP A 1 189 ? -50.186 -37.235 -74.484 1.00 41.69 189 ASP A CA 1
ATOM 1539 C C . ASP A 1 189 ? -51.571 -37.811 -74.165 1.00 41.69 189 ASP A C 1
ATOM 1541 O O . ASP A 1 189 ? -51.875 -38.245 -73.049 1.00 41.69 189 ASP A O 1
ATOM 1545 N N . ARG A 1 190 ? -52.422 -37.747 -75.180 1.00 42.16 190 ARG A N 1
ATOM 1546 C CA . ARG A 1 190 ? -53.850 -38.022 -75.168 1.00 42.16 190 ARG A CA 1
ATOM 1547 C C . ARG A 1 190 ? -54.055 -39.339 -75.905 1.00 42.16 190 ARG A C 1
ATOM 1549 O O . ARG A 1 190 ? -54.264 -39.347 -77.111 1.00 42.16 190 ARG A O 1
ATOM 1556 N N . ALA A 1 191 ? -54.056 -40.440 -75.162 1.00 45.22 191 ALA A N 1
ATOM 1557 C CA . ALA A 1 191 ? -54.603 -41.712 -75.622 1.00 45.22 191 ALA A CA 1
ATOM 1558 C C . ALA A 1 191 ? -55.506 -42.283 -74.524 1.00 45.22 191 ALA A C 1
ATOM 1560 O O . ALA A 1 191 ? -55.079 -42.927 -73.568 1.00 45.22 191 ALA A O 1
ATOM 1561 N N . GLU A 1 192 ? -56.781 -41.939 -74.657 1.00 44.00 192 GLU A N 1
ATOM 1562 C CA . GLU A 1 192 ? -57.894 -42.353 -73.820 1.00 44.00 192 GLU A CA 1
ATOM 1563 C C . GLU A 1 192 ? -58.222 -43.845 -73.999 1.00 44.00 192 GLU A C 1
ATOM 1565 O O . GLU A 1 192 ? -58.247 -44.374 -75.107 1.00 44.00 192 GLU A O 1
ATOM 1570 N N . THR A 1 193 ? -58.654 -44.454 -72.894 1.00 48.00 193 THR A N 1
ATOM 1571 C CA . THR A 1 193 ? -59.591 -45.588 -72.809 1.00 48.00 193 THR A CA 1
ATOM 1572 C C . THR A 1 193 ? -59.132 -46.979 -73.268 1.00 48.00 193 THR A C 1
ATOM 1574 O O . THR A 1 193 ? -59.278 -47.356 -74.422 1.00 48.00 193 THR A O 1
ATOM 1577 N N . ALA A 1 194 ? -58.826 -47.845 -72.295 1.00 44.38 194 ALA A N 1
ATOM 1578 C CA . ALA A 1 194 ? -59.502 -49.142 -72.195 1.00 44.38 194 ALA A CA 1
ATOM 1579 C C . ALA A 1 194 ? -59.325 -49.788 -70.808 1.00 44.38 194 ALA A C 1
ATOM 1581 O O . ALA A 1 194 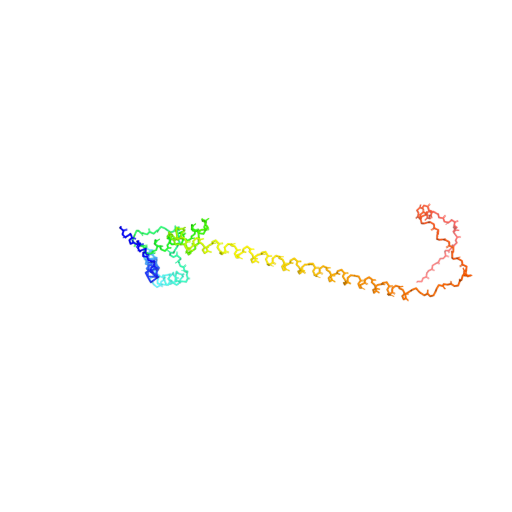? -58.273 -50.319 -70.491 1.00 44.38 194 ALA A O 1
ATOM 1582 N N . ARG A 1 195 ? -60.449 -49.825 -70.077 1.00 47.47 195 ARG A N 1
ATOM 1583 C CA . ARG A 1 195 ? -60.949 -50.955 -69.265 1.00 47.47 195 ARG A CA 1
ATOM 1584 C C . ARG A 1 195 ? -60.149 -51.292 -67.981 1.00 47.47 195 ARG A C 1
ATOM 1586 O O . ARG A 1 195 ? -59.013 -51.723 -68.039 1.00 47.47 195 ARG A O 1
ATOM 1593 N N . ARG A 1 196 ? -60.691 -51.047 -66.772 1.00 44.94 196 ARG A N 1
ATOM 1594 C CA . ARG A 1 196 ? -61.797 -51.805 -66.118 1.00 44.94 196 ARG A CA 1
ATOM 1595 C C . ARG A 1 196 ? -61.313 -53.260 -65.901 1.00 44.94 196 ARG A C 1
ATOM 1597 O O . ARG A 1 196 ? -61.116 -53.933 -66.900 1.00 44.94 196 ARG A O 1
ATOM 1604 N N . LEU A 1 197 ? -61.091 -53.841 -64.713 1.00 53.31 197 LEU A N 1
ATOM 1605 C CA . LEU A 1 197 ? -61.742 -53.801 -63.383 1.00 53.31 197 LEU A CA 1
ATOM 1606 C C . LEU A 1 197 ? -60.869 -54.625 -62.373 1.00 53.31 197 LEU A C 1
ATOM 1608 O O . LEU A 1 197 ? -59.765 -55.002 -62.758 1.00 53.31 197 LEU A O 1
ATOM 1612 N N . PRO A 1 198 ? -61.292 -54.906 -61.117 1.00 69.56 198 PRO A N 1
ATOM 1613 C CA . PRO A 1 198 ? -60.416 -54.901 -59.950 1.00 69.56 198 PRO A CA 1
ATOM 1614 C C . PRO A 1 198 ? -60.443 -56.245 -59.184 1.00 69.56 198 PRO A C 1
ATOM 1616 O O . PRO A 1 198 ? -60.974 -57.243 -59.669 1.00 69.56 198 PRO A O 1
ATOM 1619 N N . ASN A 1 199 ? -59.983 -56.168 -57.937 1.00 46.25 199 ASN A N 1
ATOM 1620 C CA . ASN A 1 199 ? -60.313 -56.990 -56.768 1.00 46.25 199 ASN A CA 1
ATOM 1621 C C . ASN A 1 199 ? -59.236 -57.960 -56.303 1.00 46.25 199 ASN A C 1
ATOM 1623 O O . ASN A 1 199 ? -58.670 -58.733 -57.072 1.00 46.25 199 ASN A O 1
ATOM 1627 N N . GLY A 1 200 ? -59.061 -57.915 -54.985 1.00 44.97 200 GLY A N 1
ATOM 1628 C CA . GLY A 1 200 ? -58.231 -58.768 -54.159 1.00 44.97 200 GLY A CA 1
ATOM 1629 C C . GLY A 1 200 ? -57.800 -57.989 -52.938 1.00 44.97 200 GLY A C 1
ATOM 1630 O O . GLY A 1 200 ? -56.577 -57.792 -52.819 1.00 44.97 200 GLY A O 1
#

Radius of gyration: 46.26 Å; Cα contacts (8 Å, |Δi|>4): 57; chains: 1; bounding box: 89×83×115 Å

InterPro domains:
  IPR013170 mRNA splicing factor Cwf21 domain [PF08312] (16-59)
  IPR013170 mRNA splicing factor Cwf21 domain [SM01115] (16-61)
  IPR051372 Pre-mRNA-splicing factor CWC21 [PTHR36562] (7-147)

Solvent-accessible surface area (backbone atoms only — not comparable to full-atom values): 12507 Å² total; per-residue (Å²): 134,86,80,74,77,83,78,76,77,74,53,53,65,68,61,53,51,49,55,51,51,50,53,49,52,50,52,36,51,57,48,45,53,52,39,55,76,66,70,52,57,67,78,56,44,52,54,53,35,50,54,47,46,54,51,54,66,69,44,77,75,68,72,54,49,71,87,58,89,71,60,89,84,41,53,48,43,52,44,42,16,48,50,55,50,49,54,52,48,33,57,74,74,67,50,62,94,83,67,56,90,68,47,84,75,36,67,69,53,49,50,49,55,50,50,53,54,50,54,55,50,53,51,50,52,53,51,50,49,54,54,48,51,53,51,54,51,51,50,50,53,50,52,50,53,50,54,51,49,52,53,52,53,52,53,57,52,55,71,66,59,66,79,80,76,67,95,81,64,81,79,79,79,80,84,76,82,87,77,79,83,77,86,84,90,86,82,81,89,88,80,82,86,82,80,90,85,88,90,134

Organism: Serendipita indica (strain DSM 11827) (NCBI:txid1109443)

Foldseek 3Di:
DPPDPDPDDAQDPVLVVVVLLVVLVVVLVVQLVVCVVVVHDPVVSVVVSVVSSVVSVVPPPPLLPLPDDDDPVPVSSVNSVVVVVVVVVCVVVVHDPPDDPPLCVDPVSVVVVVVVVVVVVVVVVVVVVVVVVVVVVVVVVVVVVVVVVVVVVVVVVVVVPDDPDDPPPDDDDDDDDPPVPPDDDDDDDDDDDDDDDDDD

Secondary structure (DSSP, 8-state):
-------PPPPPHHHHHHHHHHHHHHHHHHHHHHHHHTT--HHHHHHHHHHHHHHHHHS---TT-TTS---TT-HHHHHHHHHHHHHHHHHHHT--TT--TTGGG-HHHHHHHHHHHHHHHHHHHHHHHHHHHHHHHHHHHHHHHHHHHHHHHHHHHHTT---PPPTTPPPPPPPPPS---SS---S-------------

Sequence (200 aa):
MEIKPMKHREPDKEILEHERKRKIEVACFELRVKLEDEEIPEDEIEKQVDALREKLLAQKVNMTNVRQQFKPSDTHAILAAKKVEMDRMARALGTSSDYVEGKAFDPAHAEEMRQQRIARREEKEREEEIRRKAKEDNEKAWKERERLRRRAEDAARGGARGKPAPKDAPMPPPPVPSEMAQSLLHMPDRAETARRLPNG